Protein 5AIE (pdb70)

B-factor: mean 103.05, std 11.67, range [75.5, 150.98]

Secondary structure (DSSP, 8-state):
-TTB-TTT--B--TTTTT--SSTT-----HHHHHHHHH-SSS--B-TTT-PBP-/---HHHHHHHHHHHHHHHS--TT--EEESTT-TTEEEEEEEPPSSSTTTT-EEEEEEE--TTTTSS--EEEESS---BTTB-TT-BB--TTTTTS--TT--HHHHHHHHHHHHHS--TTS-S-HHHHHHHHH-HHHHHHHHHHHIIIII-

Structure (mmCIF, N/CA/C/O backbone):
data_5AIE
#
_entry.id   5AIE
#
_cell.length_a   107.112
_cell.length_b   107.112
_cell.length_c   62.203
_cell.angle_alpha   90.00
_cell.angle_beta   90.00
_cell.angle_gamma   120.00
#
_symmetry.space_group_name_H-M   'H 3'
#
loop_
_entity.id
_entity.type
_entity.pdbx_description
1 polymer 'GENERAL NEGATIVE REGULATOR OF TRANSCRIPTION SUBUNIT 4'
2 polymer 'UBIQUITIN-CONJUGATING ENZYME E2 4'
3 non-polymer 'ZINC ION'
#
loop_
_atom_site.group_PDB
_atom_site.id
_atom_site.type_symbol
_atom_site.label_atom_id
_atom_site.label_alt_id
_atom_site.label_comp_id
_atom_site.label_asym_id
_atom_site.label_entity_id
_atom_site.label_seq_id
_atom_site.pdbx_PDB_ins_code
_atom_site.Cartn_x
_atom_site.Cartn_y
_atom_site.Cartn_z
_atom_site.occupancy
_atom_site.B_iso_or_equiv
_atom_site.auth_seq_id
_atom_site.auth_comp_id
_atom_site.auth_asym_id
_atom_site.auth_atom_id
_atom_site.pdbx_PDB_model_num
ATOM 1 N N . MET A 1 3 ? 0.727 26.190 -62.193 1.00 105.33 29 MET A N 1
ATOM 2 C CA . MET A 1 3 ? 1.392 26.936 -63.256 1.00 116.36 29 MET A CA 1
ATOM 3 C C . MET A 1 3 ? 1.550 28.406 -62.880 1.00 112.40 29 MET A C 1
ATOM 4 O O . MET A 1 3 ? 2.462 28.773 -62.139 1.00 109.22 29 MET A O 1
ATOM 6 N N . GLU A 1 4 ? 0.657 29.242 -63.398 1.00 110.52 30 GLU A N 1
ATOM 7 C CA . GLU A 1 4 ? 0.685 30.670 -63.108 1.00 108.51 30 GLU A CA 1
ATOM 8 C C . GLU A 1 4 ? 0.2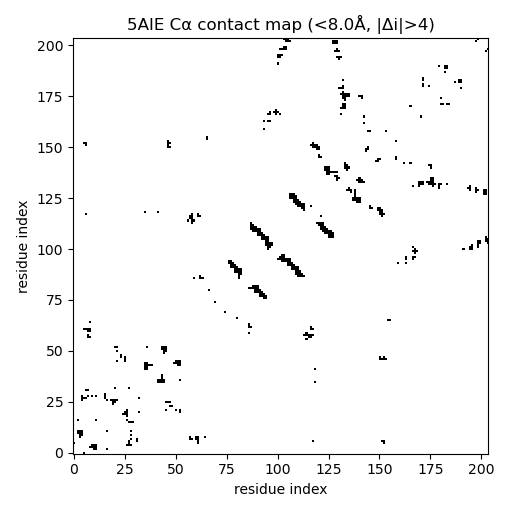80 30.941 -61.663 1.00 108.68 30 GLU A C 1
ATOM 9 O O . GLU A 1 4 ? -0.390 30.119 -61.036 1.00 110.38 30 GLU A O 1
ATOM 11 N N . ASP A 1 5 ? 0.696 32.096 -61.147 1.00 107.26 31 ASP A N 1
ATOM 12 C CA . ASP A 1 5 ? 0.395 32.507 -59.777 1.00 107.84 31 ASP A CA 1
ATOM 13 C C . ASP A 1 5 ? 0.885 31.487 -58.751 1.00 104.69 31 ASP A C 1
ATOM 14 O O . ASP A 1 5 ? 0.229 31.248 -57.737 1.00 112.73 31 ASP A O 1
ATOM 16 N N . TYR A 1 6 ? 2.040 30.889 -59.023 1.00 104.30 32 TYR A N 1
ATOM 17 C CA . TYR A 1 6 ? 2.647 29.923 -58.113 1.00 98.44 32 TYR A CA 1
ATOM 18 C C . TYR A 1 6 ? 4.167 29.954 -58.219 1.00 98.97 32 TYR A C 1
ATOM 19 O O . TYR A 1 6 ? 4.718 30.030 -59.318 1.00 108.94 32 TYR A O 1
ATOM 28 N N . CYS A 1 7 ? 4.842 29.895 -57.076 1.00 95.89 33 CYS A N 1
ATOM 29 C CA . CYS A 1 7 ? 6.298 29.840 -57.058 1.00 92.44 33 CYS A CA 1
ATOM 30 C C . CYS A 1 7 ? 6.779 28.499 -57.599 1.00 94.45 33 CYS A C 1
ATOM 31 O O . CYS A 1 7 ? 6.381 27.448 -57.103 1.00 96.76 33 CYS A O 1
ATOM 34 N N . PRO A 1 8 ? 7.640 28.534 -58.626 1.00 97.80 34 PRO A N 1
ATOM 35 C CA . PRO A 1 8 ? 8.119 27.318 -59.294 1.00 88.04 34 PRO A CA 1
ATOM 36 C C . PRO A 1 8 ? 9.093 26.498 -58.449 1.00 89.35 34 PRO A C 1
ATOM 37 O O . PRO A 1 8 ? 9.513 25.424 -58.880 1.00 89.08 34 PRO A O 1
ATOM 41 N N . LEU A 1 9 ? 9.445 26.993 -57.267 1.00 88.48 35 LEU A N 1
ATOM 42 C CA . LEU A 1 9 ? 10.416 26.310 -56.419 1.00 91.12 35 LEU A CA 1
ATOM 43 C C . LEU A 1 9 ? 9.755 25.586 -55.248 1.00 95.04 35 LEU A C 1
ATOM 44 O O . LEU A 1 9 ? 10.022 24.408 -55.008 1.00 91.40 35 LEU A O 1
ATOM 49 N N . CYS A 1 10 ? 8.894 26.292 -54.522 1.00 97.96 36 CYS A N 1
ATOM 50 C CA . CYS A 1 10 ? 8.267 25.732 -53.327 1.00 104.43 36 CYS A CA 1
ATOM 51 C C . CYS A 1 10 ? 6.778 25.459 -53.522 1.00 107.50 36 CYS A C 1
ATOM 52 O O . CYS A 1 10 ? 6.102 25.001 -52.598 1.00 109.85 36 CYS A O 1
ATOM 55 N N . ILE A 1 11 ? 6.283 25.734 -54.727 1.00 101.47 37 ILE A N 1
ATOM 56 C CA . ILE A 1 11 ? 4.876 25.533 -55.083 1.00 99.87 37 ILE A CA 1
ATOM 57 C C . ILE A 1 11 ? 3.948 26.197 -54.065 1.00 110.10 37 ILE A C 1
ATOM 58 O O . ILE A 1 11 ? 3.036 25.570 -53.524 1.00 113.79 37 ILE A O 1
ATOM 63 N N . GLU A 1 12 ? 4.200 27.474 -53.799 1.00 107.73 38 GLU A N 1
ATOM 64 C CA . GLU A 1 12 ? 3.378 28.240 -52.873 1.00 112.60 38 GLU A CA 1
ATOM 65 C C . GLU A 1 12 ? 2.645 29.357 -53.605 1.00 112.81 38 GLU A C 1
ATOM 66 O O . GLU A 1 12 ? 3.176 29.929 -54.557 1.00 111.36 38 GLU A O 1
ATOM 72 N N . PRO A 1 13 ? 1.413 29.661 -53.167 1.00 116.90 39 PRO A N 1
ATOM 73 C CA . PRO A 1 13 ? 0.615 30.745 -53.748 1.00 117.45 39 PRO A CA 1
ATOM 74 C C . PRO A 1 13 ? 1.337 32.087 -53.682 1.00 119.39 39 PRO A C 1
ATOM 75 O O . PRO A 1 13 ? 1.661 32.561 -52.593 1.00 116.04 39 PRO A O 1
ATOM 79 N N . MET A 1 14 ? 1.587 32.684 -54.843 1.00 111.11 40 MET A N 1
ATOM 80 C CA . MET A 1 14 ? 2.283 33.963 -54.914 1.00 118.02 40 MET A CA 1
ATOM 81 C C . MET A 1 14 ? 1.420 35.096 -54.369 1.00 122.03 40 MET A C 1
ATOM 82 O O . MET A 1 14 ? 0.330 35.357 -54.878 1.00 118.25 40 MET A O 1
ATOM 87 N N . ASP A 1 15 ? 1.915 35.766 -53.333 1.00 121.20 41 ASP A N 1
ATOM 88 C CA . ASP A 1 15 ? 1.202 36.890 -52.737 1.00 128.19 41 ASP A CA 1
ATOM 89 C C . ASP A 1 15 ? 1.213 38.104 -53.661 1.00 128.08 41 ASP A C 1
ATOM 90 O O . ASP A 1 15 ? 1.824 38.080 -54.729 1.00 121.52 41 ASP A O 1
ATOM 95 N N . ILE A 1 16 ? 0.534 39.165 -53.241 1.00 131.32 42 ILE A N 1
ATOM 96 C CA . ILE A 1 16 ? 0.507 40.405 -54.007 1.00 126.90 42 ILE A CA 1
ATOM 97 C C . ILE A 1 16 ? 1.834 41.149 -53.891 1.00 125.06 42 ILE A C 1
ATOM 98 O O . ILE A 1 16 ? 2.146 42.013 -54.710 1.00 127.25 42 ILE A O 1
ATOM 103 N N . THR A 1 17 ? 2.613 40.806 -52.870 1.00 124.39 43 THR A N 1
ATOM 104 C CA . THR A 1 17 ? 3.932 41.395 -52.681 1.00 127.36 43 THR A CA 1
ATOM 105 C C . THR A 1 17 ? 4.989 40.587 -53.425 1.00 127.96 43 THR A C 1
ATOM 106 O O . THR A 1 17 ? 6.122 41.036 -53.600 1.00 127.28 43 THR A O 1
ATOM 108 N N . ASP A 1 18 ? 4.606 39.391 -53.863 1.00 127.27 44 ASP A N 1
ATOM 109 C CA . ASP A 1 18 ? 5.523 38.496 -54.559 1.00 121.87 44 ASP A CA 1
ATOM 110 C C . ASP A 1 18 ? 5.351 38.562 -56.074 1.00 122.11 44 ASP A C 1
ATOM 111 O O . ASP A 1 18 ? 6.327 38.461 -56.819 1.00 121.18 44 ASP A O 1
ATOM 116 N N . LYS A 1 19 ? 4.111 38.730 -56.525 1.00 120.81 45 LYS A N 1
ATOM 117 C CA . LYS A 1 19 ? 3.816 38.802 -57.955 1.00 120.23 45 LYS A CA 1
ATOM 118 C C . LYS A 1 19 ? 4.429 40.040 -58.602 1.00 121.53 45 LYS A C 1
ATOM 119 O O . LYS A 1 19 ? 4.684 40.059 -59.806 1.00 120.92 45 LYS A O 1
ATOM 125 N N . ASN A 1 20 ? 4.658 41.073 -57.797 1.00 117.48 46 ASN A N 1
ATOM 126 C CA . ASN A 1 20 ? 5.249 42.310 -58.290 1.00 114.43 46 ASN A CA 1
ATOM 127 C C . ASN A 1 20 ? 6.726 42.408 -57.927 1.00 111.97 46 ASN A C 1
ATOM 128 O O . ASN A 1 20 ? 7.305 43.495 -57.920 1.00 111.64 46 ASN A O 1
ATOM 133 N N . PHE A 1 21 ? 7.327 41.262 -57.625 1.00 110.98 47 PHE A N 1
ATOM 134 C CA . PHE A 1 21 ? 8.736 41.202 -57.263 1.00 103.71 47 PHE A CA 1
ATOM 135 C C . PHE A 1 21 ? 9.561 40.609 -58.403 1.00 104.94 47 PHE A C 1
ATOM 136 O O . PHE A 1 21 ? 9.404 39.439 -58.753 1.00 102.15 47 PHE A O 1
ATOM 144 N N . PHE A 1 22 ? 10.429 41.431 -58.986 1.00 99.52 48 PHE A N 1
ATOM 145 C CA . PHE A 1 22 ? 11.290 40.996 -60.081 1.00 95.16 48 PHE A CA 1
ATOM 146 C C . PHE A 1 22 ? 12.763 41.098 -59.698 1.00 94.23 48 PHE A C 1
ATOM 147 O O . PHE A 1 22 ? 13.427 42.081 -60.026 1.00 92.46 48 PHE A O 1
ATOM 155 N N . PRO A 1 23 ? 13.280 40.072 -59.005 1.00 94.18 49 PRO A N 1
ATOM 156 C CA . PRO A 1 23 ? 14.663 40.064 -58.516 1.00 95.83 49 PRO A CA 1
ATOM 157 C C . PRO A 1 23 ? 15.700 40.012 -59.637 1.00 94.41 49 PRO A C 1
ATOM 158 O O . PRO A 1 23 ? 16.848 40.406 -59.428 1.00 97.13 49 PRO A O 1
ATOM 162 N N . CYS A 1 24 ? 15.296 39.533 -60.808 1.00 95.57 50 CYS A N 1
ATOM 163 C CA . CYS A 1 24 ? 16.197 39.427 -61.949 1.00 93.91 50 CYS A CA 1
ATOM 164 C C . CYS A 1 24 ? 15.559 40.042 -63.192 1.00 89.74 50 CYS A C 1
ATOM 165 O O . CYS A 1 24 ? 14.365 39.864 -63.429 1.00 94.24 50 CYS A O 1
ATOM 168 N N . PRO A 1 25 ? 16.353 40.781 -63.986 1.00 92.10 51 PRO A N 1
ATOM 169 C CA . PRO A 1 25 ? 15.875 41.430 -65.216 1.00 95.91 51 PRO A CA 1
ATOM 170 C C . PRO A 1 25 ? 15.294 40.465 -66.252 1.00 92.47 51 PRO A C 1
ATOM 171 O O . PRO A 1 25 ? 14.611 40.908 -67.177 1.00 91.34 51 PRO A O 1
ATOM 175 N N . CYS A 1 26 ? 15.556 39.170 -66.100 1.00 88.89 52 CYS A N 1
ATOM 176 C CA . CYS A 1 26 ? 15.067 38.177 -67.051 1.00 84.98 52 CYS A CA 1
ATOM 177 C C . CYS A 1 26 ? 13.563 37.957 -66.909 1.00 81.67 52 CYS A C 1
ATOM 178 O O . CYS A 1 26 ? 12.894 37.570 -67.866 1.00 89.59 52 CYS A O 1
ATOM 181 N N . GLY A 1 27 ? 13.040 38.195 -65.711 1.00 85.64 53 GLY A N 1
ATOM 182 C CA . GLY A 1 27 ? 11.613 38.080 -65.474 1.00 89.33 53 GLY A CA 1
ATOM 183 C C . GLY A 1 27 ? 11.203 36.842 -64.700 1.00 89.27 53 GLY A C 1
ATOM 184 O O . GLY A 1 27 ? 10.018 36.635 -64.430 1.00 90.21 53 GLY A O 1
ATOM 185 N N . TYR A 1 28 ? 12.179 36.013 -64.344 1.00 83.35 54 TYR A N 1
ATOM 186 C CA . TYR A 1 28 ? 11.907 34.798 -63.584 1.00 80.09 54 TYR A CA 1
ATOM 187 C C . TYR A 1 28 ? 11.502 35.147 -62.154 1.00 96.69 54 TYR A C 1
ATOM 188 O O . TYR A 1 28 ? 12.263 35.781 -61.423 1.00 90.19 54 TYR A O 1
ATOM 197 N N . GLN A 1 29 ? 10.301 34.733 -61.760 1.00 94.88 55 GLN A N 1
ATOM 198 C CA . GLN A 1 29 ? 9.758 35.100 -60.454 1.00 93.14 55 GLN A CA 1
ATOM 199 C C . GLN A 1 29 ? 9.752 33.944 -59.457 1.00 94.98 55 GLN A C 1
ATOM 200 O O . GLN A 1 29 ? 9.283 32.847 -59.760 1.00 91.45 55 GLN A O 1
ATOM 206 N N . ILE A 1 30 ? 10.276 34.207 -58.264 1.00 97.59 56 ILE A N 1
ATOM 207 C CA . ILE A 1 30 ? 10.256 33.242 -57.169 1.00 98.60 56 ILE A CA 1
ATOM 208 C C . ILE A 1 30 ? 9.776 33.920 -55.888 1.00 97.42 56 ILE A C 1
ATOM 209 O O . ILE A 1 30 ? 9.681 35.145 -55.829 1.00 100.17 56 ILE A O 1
ATOM 214 N N . CYS A 1 31 ? 9.476 33.123 -54.866 1.00 103.15 57 CYS A N 1
ATOM 215 C CA . CYS A 1 31 ? 8.997 33.660 -53.595 1.00 103.97 57 CYS A CA 1
ATOM 216 C C . CYS A 1 31 ? 10.062 34.482 -52.877 1.00 99.38 57 CYS A C 1
ATOM 217 O O . CYS A 1 31 ? 11.251 34.381 -53.179 1.00 90.94 57 CYS A O 1
ATOM 220 N N . GLN A 1 32 ? 9.622 35.292 -51.920 1.00 108.50 58 GLN A N 1
ATOM 221 C CA . GLN A 1 32 ? 10.527 36.119 -51.135 1.00 101.40 58 GLN A CA 1
ATOM 222 C C . GLN A 1 32 ? 11.402 35.255 -50.235 1.00 97.15 58 GLN A C 1
ATOM 223 O O . GLN A 1 32 ? 12.514 35.643 -49.877 1.00 100.07 58 GLN A O 1
ATOM 225 N N . PHE A 1 33 ? 10.892 34.081 -49.877 1.00 94.56 59 PHE A N 1
ATOM 226 C CA . PHE A 1 33 ? 11.627 33.154 -49.025 1.00 97.95 59 PHE A CA 1
ATOM 227 C C . PHE A 1 33 ? 12.641 32.348 -49.834 1.00 92.15 59 PHE A C 1
ATOM 228 O O . PHE A 1 33 ? 13.763 32.123 -49.382 1.00 82.61 59 PHE A O 1
ATOM 236 N N . CYS A 1 34 ? 12.242 31.917 -51.027 1.00 101.22 60 CYS A N 1
ATOM 237 C CA . CYS A 1 34 ? 13.147 31.205 -51.923 1.00 90.18 60 CYS A CA 1
ATOM 238 C C . CYS A 1 34 ? 14.266 32.125 -52.396 1.00 85.72 60 CYS A C 1
ATOM 239 O O . CYS A 1 34 ? 15.399 31.688 -52.603 1.00 84.42 60 CYS A O 1
ATOM 242 N N . TYR A 1 35 ? 13.936 33.401 -52.561 1.00 85.75 61 TYR A N 1
ATOM 243 C CA . TYR A 1 35 ? 14.913 34.413 -52.945 1.00 86.81 61 TYR A CA 1
ATOM 244 C C . TYR A 1 35 ? 16.007 34.546 -51.891 1.00 94.91 61 TYR A C 1
ATOM 245 O O . TYR A 1 35 ? 17.192 34.391 -52.190 1.00 91.43 61 TYR A O 1
ATOM 254 N N . ASN A 1 36 ? 15.600 34.828 -50.656 1.00 95.01 62 ASN A N 1
ATOM 255 C CA . ASN A 1 36 ? 16.539 34.982 -49.551 1.00 88.51 62 ASN A CA 1
ATOM 256 C C . ASN A 1 36 ? 17.311 33.699 -49.261 1.00 89.52 62 ASN A C 1
ATOM 257 O O . ASN A 1 36 ? 18.469 33.745 -48.844 1.00 89.03 62 ASN A O 1
ATOM 262 N N . ASN A 1 37 ? 16.663 32.559 -49.484 1.00 88.82 63 ASN A N 1
ATOM 263 C CA . ASN A 1 37 ? 17.301 31.260 -49.294 1.00 88.78 63 ASN A CA 1
ATOM 264 C C . ASN A 1 37 ? 18.521 31.108 -50.194 1.00 95.71 63 ASN A C 1
ATOM 265 O O . ASN A 1 37 ? 19.580 30.670 -49.750 1.00 98.26 63 ASN A O 1
ATOM 270 N N . ILE A 1 38 ? 18.364 31.486 -51.458 1.00 97.44 64 ILE A N 1
ATOM 271 C CA . ILE A 1 38 ? 19.436 31.374 -52.438 1.00 99.08 64 ILE A CA 1
ATOM 272 C C . ILE A 1 38 ? 20.628 32.261 -52.092 1.00 99.93 64 ILE A C 1
ATOM 273 O O . ILE A 1 38 ? 21.775 31.819 -52.147 1.00 103.24 64 ILE A O 1
ATOM 275 N N . ARG A 1 39 ? 20.353 33.510 -51.730 1.00 97.54 65 ARG A N 1
ATOM 276 C CA . ARG A 1 39 ? 21.417 34.476 -51.471 1.00 98.87 65 ARG A CA 1
ATOM 277 C C . ARG A 1 39 ? 22.196 34.198 -50.184 1.00 99.23 65 ARG A C 1
ATOM 278 O O . ARG A 1 39 ? 23.409 34.395 -50.138 1.00 103.49 65 ARG A O 1
ATOM 286 N N . GLN A 1 40 ? 21.503 33.737 -49.146 1.00 99.39 66 GLN A N 1
ATOM 287 C CA . GLN A 1 40 ? 22.099 33.627 -47.813 1.00 95.77 66 GLN A CA 1
ATOM 288 C C . GLN A 1 40 ? 22.754 32.274 -47.511 1.00 94.22 66 GLN A C 1
ATOM 289 O O . GLN A 1 40 ? 23.867 32.229 -46.986 1.00 98.52 66 GLN A O 1
ATOM 295 N N . ASN A 1 41 ? 22.057 31.187 -47.835 1.00 93.83 67 ASN A N 1
ATOM 296 C CA . ASN A 1 41 ? 22.570 29.829 -47.637 1.00 91.92 67 ASN A CA 1
ATOM 297 C C . ASN A 1 41 ? 23.997 29.674 -48.161 1.00 98.32 67 ASN A C 1
ATOM 298 O O . ASN A 1 41 ? 24.264 29.940 -49.336 1.00 105.70 67 ASN A O 1
ATOM 303 N N . PRO A 1 42 ? 24.922 29.257 -47.277 1.00 104.79 68 PRO A N 1
ATOM 304 C CA . PRO A 1 42 ? 26.350 29.149 -47.594 1.00 101.98 68 PRO A CA 1
ATOM 305 C C . PRO A 1 42 ? 26.639 28.230 -48.772 1.00 104.35 68 PRO A C 1
ATOM 306 O O . PRO A 1 42 ? 27.540 28.519 -49.557 1.00 114.12 68 PRO A O 1
ATOM 310 N N . GLU A 1 43 ? 25.875 27.151 -48.902 1.00 97.92 69 GLU A N 1
ATOM 311 C CA . GLU A 1 43 ? 26.118 26.175 -49.956 1.00 106.70 69 GLU A CA 1
ATOM 312 C C . GLU A 1 43 ? 25.567 26.633 -51.304 1.00 107.18 69 GLU A C 1
ATOM 313 O O . GLU A 1 43 ? 26.074 26.238 -52.355 1.00 102.43 69 GLU A O 1
ATOM 319 N N . LEU A 1 44 ? 24.534 27.469 -51.274 1.00 106.05 70 LEU A N 1
ATOM 320 C CA . LEU A 1 44 ? 23.897 27.937 -52.502 1.00 97.88 70 LEU A CA 1
ATOM 321 C C . LEU A 1 44 ? 24.711 29.041 -53.167 1.00 104.59 70 LEU A C 1
ATOM 322 O O . LEU A 1 44 ? 25.397 29.812 -52.495 1.00 107.48 70 LEU A O 1
ATOM 327 N N . ASN A 1 45 ? 24.629 29.101 -54.493 1.00 105.75 71 ASN A N 1
ATOM 328 C CA . ASN A 1 45 ? 25.386 30.063 -55.287 1.00 103.91 71 ASN A CA 1
ATOM 329 C C . ASN A 1 45 ? 24.850 31.486 -55.166 1.00 105.02 71 ASN A C 1
ATOM 330 O O . ASN A 1 45 ? 25.619 32.449 -55.139 1.00 114.87 71 ASN A O 1
ATOM 335 N N . GLY A 1 46 ? 23.529 31.613 -55.105 1.00 101.09 72 GLY A N 1
ATOM 336 C CA . GLY A 1 46 ? 22.898 32.911 -54.958 1.00 99.69 72 GLY A CA 1
ATOM 337 C C . GLY A 1 46 ? 22.713 33.650 -56.270 1.00 102.85 72 GLY A C 1
ATOM 338 O O . GLY A 1 46 ? 23.041 34.830 -56.377 1.00 100.06 72 GLY A O 1
ATOM 339 N N . ARG A 1 47 ? 22.189 32.952 -57.272 1.00 101.47 73 ARG A N 1
ATOM 340 C CA . ARG A 1 47 ? 21.900 33.560 -58.568 1.00 103.63 73 ARG A CA 1
ATOM 341 C C . ARG A 1 47 ? 20.584 33.037 -59.135 1.00 100.60 73 ARG A C 1
ATOM 342 O O . ARG A 1 47 ? 20.028 32.060 -58.633 1.00 98.31 73 ARG A O 1
ATOM 350 N N . CYS A 1 48 ? 20.089 33.694 -60.179 1.00 94.97 74 CYS A N 1
ATOM 351 C CA . CYS A 1 48 ? 18.803 33.340 -60.773 1.00 97.96 74 CYS A CA 1
ATOM 352 C C . CYS A 1 48 ? 18.801 31.932 -61.368 1.00 92.42 74 CYS A C 1
ATOM 353 O O . CYS A 1 48 ? 19.678 31.583 -62.156 1.00 83.19 74 CYS A O 1
ATOM 356 N N . PRO A 1 49 ? 17.802 31.120 -60.990 1.00 93.96 75 PRO A N 1
ATOM 357 C CA . PRO A 1 49 ? 17.655 29.739 -61.467 1.00 91.60 75 PRO A CA 1
ATOM 358 C C . PRO A 1 49 ? 17.443 29.636 -62.977 1.00 91.11 75 PRO A C 1
ATOM 359 O O . PRO A 1 49 ? 17.496 28.535 -63.524 1.00 85.22 75 PRO A O 1
ATOM 363 N N . ALA A 1 50 ? 17.202 30.764 -63.636 1.00 90.10 76 ALA A N 1
ATOM 364 C CA . ALA A 1 50 ? 16.969 30.770 -65.075 1.00 84.37 76 ALA A CA 1
ATOM 365 C C . ALA A 1 50 ? 18.235 31.111 -65.857 1.00 87.05 76 ALA A C 1
ATOM 366 O O . ALA A 1 50 ? 18.845 30.237 -66.473 1.00 82.65 76 ALA A O 1
ATOM 368 N N . CYS A 1 51 ? 18.627 32.381 -65.829 1.00 86.18 77 CYS A N 1
ATOM 369 C CA . CYS A 1 51 ? 19.743 32.851 -66.647 1.00 86.31 77 CYS A CA 1
ATOM 370 C C . CYS A 1 51 ? 21.052 32.960 -65.868 1.00 88.48 77 CYS A C 1
ATOM 371 O O . CYS A 1 51 ? 22.029 33.514 -66.373 1.00 99.42 77 CYS A O 1
ATOM 374 N N . ARG A 1 52 ? 21.059 32.439 -64.644 1.00 88.22 78 ARG A N 1
ATOM 375 C CA . ARG A 1 52 ? 22.258 32.391 -63.804 1.00 88.86 78 ARG A CA 1
ATOM 376 C C . ARG A 1 52 ? 22.875 33.762 -63.531 1.00 96.06 78 ARG A C 1
ATOM 377 O O . ARG A 1 52 ? 24.060 33.861 -63.211 1.00 104.71 78 ARG A O 1
ATOM 385 N N . ARG A 1 53 ? 22.074 34.815 -63.651 1.00 93.13 79 ARG A N 1
ATOM 386 C CA . ARG A 1 53 ? 22.559 36.164 -63.386 1.00 95.52 79 ARG A CA 1
ATOM 387 C C . ARG A 1 53 ? 22.605 36.408 -61.880 1.00 101.24 79 ARG A C 1
ATOM 388 O O . ARG A 1 53 ? 21.657 36.087 -61.163 1.00 97.08 79 ARG A O 1
ATOM 396 N N . LYS A 1 54 ? 23.713 36.967 -61.406 1.00 103.86 80 LYS A N 1
ATOM 397 C CA . LYS A 1 54 ? 23.903 37.205 -59.979 1.00 101.99 80 LYS A CA 1
ATOM 398 C C . LYS A 1 54 ? 22.973 38.296 -59.455 1.00 103.63 80 LYS A C 1
ATOM 399 O O . LYS A 1 54 ? 22.762 39.315 -60.113 1.00 103.67 80 LYS A O 1
ATOM 401 N N . TYR A 1 55 ? 22.419 38.074 -58.267 1.00 104.95 81 TYR A N 1
ATOM 402 C CA . TYR A 1 55 ? 21.525 39.044 -57.648 1.00 105.17 81 TYR A CA 1
ATOM 403 C C . TYR A 1 55 ? 22.292 40.242 -57.099 1.00 110.40 81 TYR A C 1
ATOM 404 O O . TYR A 1 55 ? 23.490 40.155 -56.826 1.00 110.33 81 TYR A O 1
ATOM 413 N N . ASP A 1 56 ? 21.591 41.360 -56.941 1.00 113.37 82 ASP A N 1
ATOM 414 C CA . ASP A 1 56 ? 22.195 42.586 -56.434 1.00 119.22 82 ASP A CA 1
ATOM 415 C C . ASP A 1 56 ? 21.268 43.291 -55.448 1.00 121.94 82 ASP A C 1
ATOM 416 O O . ASP A 1 56 ? 21.429 43.170 -54.234 1.00 115.30 82 ASP A O 1
ATOM 421 N N . THR B 2 9 ? 6.398 21.630 -40.050 1.00 122.73 -1 THR B N 1
ATOM 422 C CA . THR B 2 9 ? 5.174 21.391 -40.806 1.00 12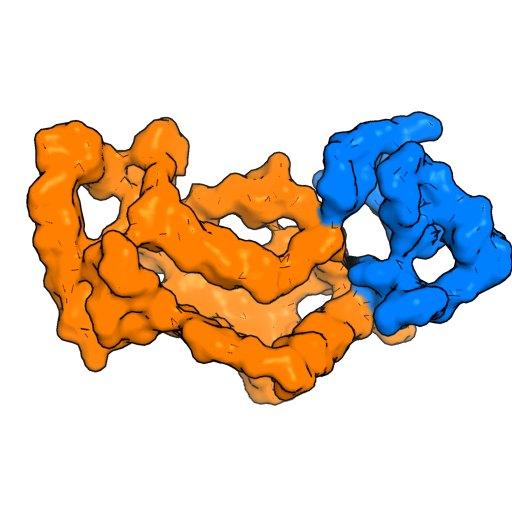6.07 -1 THR B CA 1
ATOM 423 C C . THR B 2 9 ? 5.479 20.777 -42.171 1.00 120.41 -1 THR B C 1
ATOM 424 O O . THR B 2 9 ? 6.403 19.975 -42.308 1.00 116.19 -1 THR B O 1
ATOM 428 N N . GLY B 2 10 ? 4.697 21.158 -43.177 1.00 113.59 0 GLY B N 1
ATOM 429 C CA . GLY B 2 10 ? 4.869 20.639 -44.523 1.00 111.06 0 GLY B CA 1
ATOM 430 C C . GLY B 2 10 ? 6.138 21.135 -45.190 1.00 108.59 0 GLY B C 1
ATOM 431 O O . GLY B 2 10 ? 6.417 22.332 -45.201 1.00 108.45 0 GLY B O 1
ATOM 432 N N . MET B 2 11 ? 6.903 20.207 -45.756 1.00 102.97 1 MET B N 1
ATOM 433 C CA . MET B 2 11 ? 8.180 20.533 -46.384 1.00 97.73 1 MET B CA 1
ATOM 434 C C . MET B 2 11 ? 8.000 21.151 -47.768 1.00 102.56 1 MET B C 1
ATOM 435 O O . MET B 2 11 ? 7.153 20.714 -48.547 1.00 104.44 1 MET B O 1
ATOM 440 N N . SER B 2 12 ? 8.804 22.169 -48.067 1.00 99.26 2 SER B N 1
ATOM 441 C CA . SER B 2 12 ? 8.783 22.805 -49.381 1.00 94.02 2 SER B CA 1
ATOM 442 C C . SER B 2 12 ? 9.265 21.841 -50.457 1.00 95.60 2 SER B C 1
ATOM 443 O O . SER B 2 12 ? 8.762 21.845 -51.579 1.00 99.67 2 SER B O 1
ATOM 446 N N . SER B 2 13 ? 10.245 21.015 -50.104 1.00 97.89 3 SER B N 1
ATOM 447 C CA . SER B 2 13 ? 10.791 20.030 -51.028 1.00 99.15 3 SER B CA 1
ATOM 448 C C . SER B 2 13 ? 9.751 18.976 -51.384 1.00 101.29 3 SER B C 1
ATOM 449 O O . SER B 2 13 ? 9.781 18.401 -52.471 1.00 106.43 3 SER B O 1
ATOM 452 N N . SER B 2 14 ? 8.829 18.733 -50.459 1.00 103.43 4 SER B N 1
ATOM 453 C CA . SER B 2 14 ? 7.787 17.733 -50.651 1.00 107.71 4 SER B CA 1
ATOM 454 C C . SER B 2 14 ? 6.806 18.133 -51.750 1.00 105.98 4 SER B C 1
ATOM 455 O O . SER B 2 14 ? 6.288 17.280 -52.472 1.00 107.18 4 SER B O 1
ATOM 458 N N . LYS B 2 15 ? 6.556 19.433 -51.875 1.00 100.70 5 LYS B N 1
ATOM 459 C CA . LYS B 2 15 ? 5.597 19.942 -52.852 1.00 97.12 5 LYS B CA 1
ATOM 460 C C . LYS B 2 15 ? 6.180 20.015 -54.261 1.00 107.67 5 LYS B C 1
ATOM 461 O O . LYS B 2 15 ? 5.495 19.705 -55.237 1.00 107.11 5 LYS B O 1
ATOM 467 N N . ARG B 2 16 ? 7.438 20.435 -54.360 1.00 106.30 6 ARG B N 1
ATOM 468 C CA . ARG B 2 16 ? 8.123 20.551 -55.646 1.00 99.79 6 ARG B CA 1
ATOM 469 C C . ARG B 2 16 ? 8.198 19.203 -56.356 1.00 99.07 6 ARG B C 1
ATOM 470 O O . ARG B 2 16 ? 8.018 19.120 -57.571 1.00 101.35 6 ARG B O 1
ATOM 478 N N . ILE B 2 17 ? 8.460 18.151 -55.589 1.00 99.92 7 ILE B N 1
ATOM 479 C CA . ILE B 2 17 ? 8.502 16.800 -56.131 1.00 102.29 7 ILE B CA 1
ATOM 480 C C . ILE B 2 17 ? 7.124 16.377 -56.630 1.00 105.08 7 ILE B C 1
ATOM 481 O O . ILE B 2 17 ? 6.993 15.780 -57.700 1.00 99.68 7 ILE B O 1
ATOM 486 N N . ALA B 2 18 ? 6.098 16.700 -55.848 1.00 104.80 8 ALA B N 1
ATOM 487 C CA . ALA B 2 18 ? 4.728 16.324 -56.177 1.00 102.21 8 ALA B CA 1
ATOM 488 C C . ALA B 2 18 ? 4.234 17.036 -57.433 1.00 103.44 8 ALA B C 1
ATOM 489 O O . ALA B 2 18 ? 3.454 16.477 -58.205 1.00 106.68 8 ALA B O 1
ATOM 491 N N . LYS B 2 19 ? 4.691 18.268 -57.634 1.00 97.12 9 LYS B N 1
ATOM 492 C CA . LYS B 2 19 ? 4.297 19.044 -58.805 1.00 98.57 9 LYS B CA 1
ATOM 493 C C . LYS B 2 19 ? 4.924 18.476 -60.074 1.00 106.69 9 LYS B C 1
ATOM 494 O O . LYS B 2 19 ? 4.266 18.380 -61.111 1.00 109.80 9 LYS B O 1
ATOM 500 N N . GLU B 2 20 ? 6.197 18.102 -59.988 1.00 104.20 10 GLU B N 1
ATOM 501 C CA . GLU B 2 20 ? 6.889 17.490 -61.116 1.00 100.59 10 GLU B CA 1
ATOM 502 C C . GLU B 2 20 ? 6.285 16.127 -61.435 1.00 104.12 10 GLU B C 1
ATOM 503 O O . GLU B 2 20 ? 6.210 15.726 -62.595 1.00 109.93 10 GLU B O 1
ATOM 509 N N . LEU B 2 21 ? 5.854 15.421 -60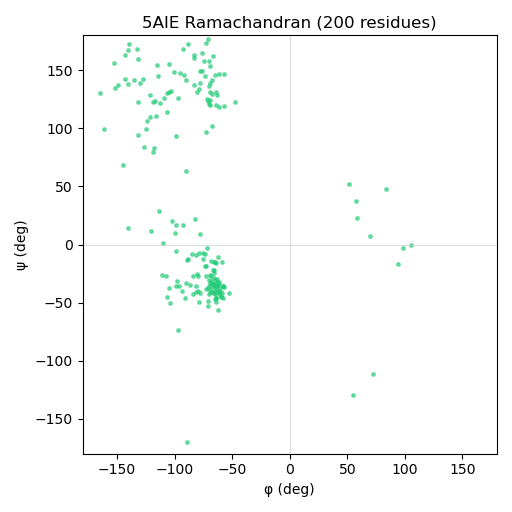.393 1.00 107.19 11 LEU B N 1
ATOM 510 C CA . LEU B 2 21 ? 5.217 14.119 -60.551 1.00 111.60 11 LEU B CA 1
ATOM 511 C C . LEU B 2 21 ? 3.909 14.244 -61.325 1.00 115.83 11 LEU B C 1
ATOM 512 O O . LEU B 2 21 ? 3.555 13.369 -62.114 1.00 120.33 11 LEU B O 1
ATOM 517 N N . SER B 2 22 ? 3.197 15.342 -61.093 1.00 112.76 12 SER B N 1
ATOM 518 C CA . SER B 2 22 ? 1.945 15.606 -61.788 1.00 108.12 12 SER B CA 1
ATOM 519 C C . SER B 2 22 ? 2.190 15.907 -63.262 1.00 114.65 12 SER B C 1
ATOM 520 O O . SER B 2 22 ? 1.446 15.450 -64.130 1.00 125.20 12 SER B O 1
ATOM 523 N N . ASP B 2 23 ? 3.241 16.672 -63.538 1.00 113.61 13 ASP B N 1
ATOM 524 C CA . ASP B 2 23 ? 3.575 17.056 -64.905 1.00 118.13 13 ASP B CA 1
ATOM 525 C C . ASP B 2 23 ? 4.071 15.869 -65.728 1.00 120.51 13 ASP B C 1
ATOM 526 O O . ASP B 2 23 ? 3.948 15.861 -66.953 1.00 121.28 13 ASP B O 1
ATOM 531 N N . LEU B 2 24 ? 4.631 14.870 -65.054 1.00 119.84 14 LEU B N 1
ATOM 532 C CA . LEU B 2 24 ? 5.144 13.685 -65.734 1.00 121.33 14 LEU B CA 1
ATOM 533 C C . LEU B 2 24 ? 4.027 12.703 -66.073 1.00 122.21 14 LEU B C 1
ATOM 534 O O . LEU B 2 24 ? 4.150 11.909 -67.004 1.00 123.28 14 LEU B O 1
ATOM 539 N N . GLU B 2 25 ? 2.939 12.760 -65.312 1.00 121.08 15 GLU B N 1
ATOM 540 C CA . GLU B 2 25 ? 1.803 11.874 -65.539 1.00 124.19 15 GLU B CA 1
ATOM 541 C C . GLU B 2 25 ? 0.849 12.455 -66.578 1.00 123.17 15 GLU B C 1
ATOM 542 O O . GLU B 2 25 ? 0.248 11.719 -67.361 1.00 119.03 15 GLU B O 1
ATOM 548 N N . ARG B 2 26 ? 0.714 13.777 -66.581 1.00 122.32 16 ARG B N 1
ATOM 549 C CA . ARG B 2 26 ? -0.128 14.458 -67.558 1.00 123.38 16 ARG B CA 1
ATOM 550 C C . ARG B 2 26 ? 0.507 14.402 -68.942 1.00 127.44 16 ARG B C 1
ATOM 551 O O . ARG B 2 26 ? -0.122 13.976 -69.910 1.00 129.06 16 ARG B O 1
ATOM 553 N N . ASP B 2 27 ? 1.760 14.836 -69.027 1.00 127.91 17 ASP B N 1
ATOM 554 C CA . ASP B 2 27 ? 2.509 14.790 -70.277 1.00 133.55 17 ASP B CA 1
ATOM 555 C C . ASP B 2 27 ? 2.972 13.367 -70.575 1.00 138.92 17 ASP B C 1
ATOM 556 O O . ASP B 2 27 ? 3.219 12.587 -69.655 1.00 137.02 17 ASP B O 1
ATOM 561 N N . PRO B 2 28 ? 3.084 13.021 -71.868 1.00 142.44 18 PRO B N 1
ATOM 562 C CA . PRO B 2 28 ? 3.561 11.689 -72.256 1.00 146.28 18 PRO B CA 1
ATOM 563 C C . PRO B 2 28 ? 5.007 11.450 -71.827 1.00 148.75 18 PRO B C 1
ATOM 564 O O . PRO B 2 28 ? 5.864 12.298 -72.077 1.00 149.18 18 PRO B O 1
ATOM 568 N N . PRO B 2 29 ? 5.272 10.304 -71.181 1.00 150.98 19 PRO B N 1
ATOM 569 C CA . PRO B 2 29 ? 6.612 9.951 -70.697 1.00 144.90 19 PRO B CA 1
ATOM 570 C C . PRO B 2 29 ? 7.608 9.736 -71.834 1.00 137.95 19 PRO B C 1
ATOM 571 O O . PRO B 2 29 ? 8.816 9.844 -71.615 1.00 133.74 19 PRO B O 1
ATOM 575 N N . THR B 2 30 ? 7.095 9.441 -73.027 1.00 136.52 20 THR B N 1
ATOM 576 C CA . THR B 2 30 ? 7.909 9.245 -74.229 1.00 137.53 20 THR B CA 1
ATOM 577 C C . THR B 2 30 ? 8.992 8.185 -74.039 1.00 132.97 20 THR B C 1
ATOM 578 O O . THR B 2 30 ? 8.715 7.075 -73.584 1.00 133.74 20 THR B O 1
ATOM 582 N N . SER B 2 31 ? 10.226 8.537 -74.388 1.00 128.01 21 SER B N 1
ATOM 583 C CA . SER B 2 31 ? 11.345 7.603 -74.315 1.00 127.09 21 SER B CA 1
ATOM 584 C C . SER B 2 31 ? 11.928 7.507 -72.906 1.00 128.98 21 SER B C 1
ATOM 585 O O . SER B 2 31 ? 13.076 7.101 -72.728 1.00 123.29 21 SER B O 1
ATOM 588 N N . CYS B 2 32 ? 11.133 7.881 -71.909 1.00 129.11 22 CYS B N 1
ATOM 589 C CA . CYS B 2 32 ? 11.553 7.787 -70.516 1.00 114.31 22 CYS B CA 1
ATOM 590 C C . CYS B 2 32 ? 10.409 7.296 -69.637 1.00 125.01 22 CYS B C 1
ATOM 591 O O . CYS B 2 32 ? 9.275 7.164 -70.096 1.00 129.00 22 CYS B O 1
ATOM 594 N N . SER B 2 33 ? 10.721 7.027 -68.373 1.00 123.85 23 SER B N 1
ATOM 595 C CA . SER B 2 33 ? 9.725 6.610 -67.392 1.00 110.73 23 SER B CA 1
ATOM 596 C C . SER B 2 33 ? 10.292 6.750 -65.985 1.00 109.77 23 SER B C 1
ATOM 597 O O . SER B 2 33 ? 11.398 6.288 -65.706 1.00 113.88 23 SER B O 1
ATOM 600 N N . ALA B 2 34 ? 9.535 7.392 -65.102 1.00 107.22 24 ALA B N 1
ATOM 601 C CA . ALA B 2 34 ? 10.001 7.629 -63.741 1.00 106.97 24 ALA B CA 1
ATOM 602 C C . ALA B 2 34 ? 8.842 7.731 -62.756 1.00 110.07 24 ALA B C 1
ATOM 603 O O . ALA B 2 34 ? 7.844 8.400 -63.021 1.00 108.20 24 ALA B O 1
ATOM 605 N N . GLY B 2 35 ? 8.988 7.062 -61.617 1.00 107.25 25 GLY B N 1
ATOM 606 C CA . GLY B 2 35 ? 7.976 7.086 -60.578 1.00 107.58 25 GLY B CA 1
ATOM 607 C C . GLY B 2 35 ? 8.571 6.847 -59.204 1.00 110.12 25 GLY B C 1
ATOM 608 O O . GLY B 2 35 ? 9.639 6.247 -59.085 1.00 117.10 25 GLY B O 1
ATOM 609 N N . PRO B 2 36 ? 7.880 7.316 -58.155 1.00 111.84 26 PRO B N 1
ATOM 610 C CA . PRO B 2 36 ? 8.336 7.160 -56.769 1.00 113.82 26 PRO B CA 1
ATOM 611 C C . PRO B 2 36 ? 8.313 5.705 -56.310 1.00 115.95 26 PRO B C 1
ATOM 612 O O . PRO B 2 36 ? 7.302 5.021 -56.475 1.00 120.72 26 PRO B O 1
ATOM 616 N N . VAL B 2 37 ? 9.422 5.245 -55.741 1.00 113.79 27 VAL B N 1
ATOM 617 C CA . VAL B 2 37 ? 9.525 3.872 -55.260 1.00 116.71 27 VAL B CA 1
ATOM 618 C C . VAL B 2 37 ? 8.604 3.639 -54.067 1.00 123.26 27 VAL B C 1
ATOM 619 O O . VAL B 2 37 ? 8.912 4.041 -52.944 1.00 121.29 27 VAL B O 1
ATOM 623 N N . GLY B 2 38 ? 7.471 2.992 -54.318 1.00 121.42 28 GLY B N 1
ATOM 624 C CA . GLY B 2 38 ? 6.518 2.691 -53.266 1.00 123.21 28 GLY B CA 1
ATOM 625 C C . GLY B 2 38 ? 5.766 3.914 -52.780 1.00 123.79 28 GLY B C 1
ATOM 626 O O . GLY B 2 38 ? 4.951 4.483 -53.505 1.00 121.88 28 GLY B O 1
ATOM 627 N N . ASP B 2 39 ? 6.045 4.321 -51.545 1.00 126.99 29 ASP B N 1
ATOM 628 C CA . ASP B 2 39 ? 5.339 5.438 -50.927 1.00 125.60 29 ASP B CA 1
ATOM 629 C C . ASP B 2 39 ? 6.237 6.657 -50.735 1.00 124.16 29 ASP B C 1
ATOM 630 O O . ASP B 2 39 ? 5.757 7.790 -50.698 1.00 124.36 29 ASP B O 1
ATOM 635 N N . ASP B 2 40 ? 7.539 6.419 -50.612 1.00 122.57 30 ASP B N 1
ATOM 636 C CA . ASP B 2 40 ? 8.492 7.493 -50.354 1.00 119.51 30 ASP B CA 1
ATOM 637 C C . ASP B 2 40 ? 8.659 8.388 -51.581 1.00 118.50 30 ASP B C 1
ATOM 638 O O . ASP B 2 40 ? 9.004 7.914 -52.663 1.00 117.79 30 ASP B O 1
ATOM 643 N N . LEU B 2 41 ? 8.415 9.684 -51.402 1.00 119.57 31 LEU B N 1
ATOM 644 C CA . LEU B 2 41 ? 8.490 10.643 -52.501 1.00 111.97 31 LEU B CA 1
ATOM 645 C C . LEU B 2 41 ? 9.918 11.095 -52.793 1.00 109.07 31 LEU B C 1
ATOM 646 O O . LEU B 2 41 ? 10.167 11.773 -53.790 1.00 112.01 31 LEU B O 1
ATOM 651 N N . TYR B 2 42 ? 10.851 10.725 -51.923 1.00 108.29 32 TYR B N 1
ATOM 652 C CA . TYR B 2 42 ? 12.242 11.129 -52.092 1.00 102.26 32 TYR B CA 1
ATOM 653 C C . TYR B 2 42 ? 13.079 10.020 -52.723 1.00 106.20 32 TYR B C 1
ATOM 654 O O . TYR B 2 42 ? 14.252 10.220 -53.035 1.00 107.13 32 TYR B O 1
ATOM 663 N N . HIS B 2 43 ? 12.469 8.854 -52.910 1.00 108.30 33 HIS B N 1
ATOM 664 C CA . HIS B 2 43 ? 13.130 7.742 -53.583 1.00 106.83 33 HIS B CA 1
ATOM 665 C C . HIS B 2 43 ? 12.407 7.401 -54.880 1.00 106.78 33 HIS B C 1
ATOM 666 O O . HIS B 2 43 ? 11.288 6.889 -54.860 1.00 109.56 33 HIS B O 1
ATOM 673 N N . TRP B 2 44 ? 13.050 7.690 -56.007 1.00 105.75 34 TRP B N 1
ATOM 674 C CA . TRP B 2 44 ? 12.460 7.411 -57.311 1.00 104.82 34 TRP B CA 1
ATOM 675 C C . TRP B 2 44 ? 13.252 6.362 -58.080 1.00 103.47 34 TRP B C 1
ATOM 676 O O . TRP B 2 44 ? 14.448 6.181 -57.854 1.00 105.40 34 TRP B O 1
ATOM 687 N N . GLN B 2 45 ? 12.572 5.672 -58.989 1.00 104.13 35 GLN B N 1
ATOM 688 C CA . GLN B 2 45 ? 13.221 4.722 -59.881 1.00 97.23 35 GLN B CA 1
ATOM 689 C C . GLN B 2 45 ? 12.925 5.083 -61.333 1.00 107.71 35 GLN B C 1
ATOM 690 O O . GLN B 2 45 ? 11.809 4.887 -61.815 1.00 110.83 35 GLN B O 1
ATOM 696 N N . ALA B 2 46 ? 13.927 5.617 -62.022 1.00 109.11 36 ALA B N 1
ATOM 697 C CA . ALA B 2 46 ? 13.765 6.023 -63.412 1.00 100.96 36 ALA B CA 1
ATOM 698 C C . ALA B 2 46 ? 14.161 4.900 -64.361 1.00 101.19 36 ALA B C 1
ATOM 699 O O . ALA B 2 46 ? 14.760 3.907 -63.948 1.00 98.35 36 ALA B O 1
ATOM 701 N N . SER B 2 47 ? 13.823 5.066 -65.635 1.00 106.59 37 SER B N 1
ATOM 702 C CA . SER B 2 47 ? 14.149 4.077 -66.654 1.00 101.31 37 SER B CA 1
ATOM 703 C C . SER B 2 47 ? 14.083 4.691 -68.046 1.00 104.76 37 SER B C 1
ATOM 704 O O . SER B 2 47 ? 13.002 4.838 -68.617 1.00 115.13 37 SER B O 1
ATOM 707 N N . ILE B 2 48 ? 15.241 5.048 -68.589 1.00 105.34 38 ILE B N 1
ATOM 708 C CA . ILE B 2 48 ? 15.296 5.682 -69.899 1.00 106.67 38 ILE B CA 1
ATOM 709 C C . ILE B 2 48 ? 15.780 4.709 -70.971 1.00 104.70 38 ILE B C 1
ATOM 710 O O . ILE B 2 48 ? 16.467 3.731 -70.677 1.00 103.57 38 ILE B O 1
ATOM 715 N N . MET B 2 49 ? 15.404 4.982 -72.216 1.00 108.95 39 MET B N 1
ATOM 716 C CA . MET B 2 49 ? 15.818 4.157 -73.342 1.00 107.40 39 MET B CA 1
ATOM 717 C C . MET B 2 49 ? 17.100 4.699 -73.958 1.00 105.97 39 MET B C 1
ATOM 718 O O . MET B 2 49 ? 17.321 5.910 -73.986 1.00 105.26 39 MET B O 1
ATOM 723 N N . GLY B 2 50 ? 17.945 3.799 -74.448 1.00 100.07 40 GLY B N 1
ATOM 724 C CA . GLY B 2 50 ? 19.171 4.197 -75.113 1.00 101.39 40 GLY B CA 1
ATOM 725 C C . GLY B 2 50 ? 18.882 4.807 -76.470 1.00 104.53 40 GLY B C 1
ATOM 726 O O . GLY B 2 50 ? 18.220 4.185 -77.301 1.00 108.70 40 GLY B O 1
ATOM 727 N N . PRO B 2 51 ? 19.372 6.035 -76.699 1.00 103.16 41 PRO B N 1
ATOM 728 C CA . PRO B 2 51 ? 19.162 6.759 -77.959 1.00 103.09 41 PRO B CA 1
ATOM 729 C C . PRO B 2 51 ? 19.674 5.984 -79.171 1.00 102.77 41 PRO B C 1
ATOM 730 O O . PRO B 2 51 ? 20.660 5.254 -79.063 1.00 102.76 41 PRO B O 1
ATOM 734 N N . ALA B 2 52 ? 19.003 6.142 -80.308 1.00 105.94 42 ALA B N 1
ATOM 735 C CA . ALA B 2 52 ? 19.403 5.464 -81.536 1.00 104.08 42 ALA B CA 1
ATOM 736 C C . ALA B 2 52 ? 20.725 6.018 -82.054 1.00 101.48 42 ALA B C 1
ATOM 737 O O . ALA B 2 52 ? 21.518 5.297 -82.661 1.00 104.86 42 ALA B O 1
ATOM 739 N N . ASP B 2 53 ? 20.951 7.303 -81.802 1.00 102.83 43 ASP B N 1
ATOM 740 C CA . ASP B 2 53 ? 22.180 7.977 -82.207 1.00 108.33 43 ASP B CA 1
ATOM 741 C C . ASP B 2 53 ? 23.387 7.370 -81.493 1.00 107.94 43 ASP B C 1
ATOM 742 O O . ASP B 2 53 ? 24.471 7.256 -82.065 1.00 109.25 43 ASP B O 1
ATOM 747 N N . SER B 2 54 ? 23.182 6.977 -80.240 1.00 102.22 44 SER B N 1
ATOM 748 C CA . SER B 2 54 ? 24.242 6.401 -79.419 1.00 102.74 44 SER B CA 1
ATOM 749 C C . SER B 2 54 ? 24.414 4.908 -79.693 1.00 102.53 44 SER B C 1
ATOM 750 O O . SER B 2 54 ? 23.531 4.277 -80.275 1.00 103.18 44 SER B O 1
ATOM 753 N N . PRO B 2 55 ? 25.559 4.335 -79.283 1.00 101.43 45 PRO B N 1
ATOM 754 C CA . PRO B 2 55 ? 25.737 2.881 -79.363 1.00 102.99 45 PRO B CA 1
ATOM 755 C C . PRO B 2 55 ? 25.008 2.134 -78.244 1.00 105.02 45 PRO B C 1
ATOM 756 O O . PRO B 2 55 ? 25.205 0.930 -78.081 1.00 104.26 45 PRO B O 1
ATOM 760 N N . TYR B 2 56 ? 24.181 2.845 -77.484 1.00 102.18 46 TYR B N 1
ATOM 761 C CA . TYR B 2 56 ? 23.412 2.234 -76.407 1.00 101.39 46 TYR B CA 1
ATOM 762 C C . TYR B 2 56 ? 21.985 1.944 -76.857 1.00 102.93 46 TYR B C 1
ATOM 763 O O . TYR B 2 56 ? 21.096 1.724 -76.034 1.00 98.93 46 TYR B O 1
ATOM 772 N N . ALA B 2 57 ? 21.775 1.949 -78.170 1.00 100.58 47 ALA B N 1
ATOM 773 C CA . ALA B 2 57 ? 20.453 1.726 -78.742 1.00 97.80 47 ALA B CA 1
ATOM 774 C C . ALA B 2 57 ? 19.971 0.300 -78.497 1.00 95.48 47 ALA B C 1
ATOM 775 O O . ALA B 2 57 ? 20.753 -0.649 -78.552 1.00 91.95 47 ALA B O 1
ATOM 777 N N . GLY B 2 58 ? 18.677 0.160 -78.224 1.00 94.39 48 GLY B N 1
ATOM 778 C CA . GLY B 2 58 ? 18.078 -1.143 -78.003 1.00 94.51 48 GLY B CA 1
ATOM 779 C C . GLY B 2 58 ? 18.017 -1.536 -76.539 1.00 106.39 48 GLY B C 1
ATOM 780 O O . GLY B 2 58 ? 17.273 -2.440 -76.161 1.00 106.91 48 GLY B O 1
ATOM 781 N N . GLY B 2 59 ? 18.800 -0.851 -75.711 1.00 100.84 49 GLY B N 1
ATOM 782 C CA . GLY B 2 59 ? 18.879 -1.174 -74.298 1.00 101.27 49 GLY B CA 1
ATOM 783 C C . GLY B 2 59 ? 18.049 -0.261 -73.416 1.00 109.15 49 GLY B C 1
ATOM 784 O O . GLY B 2 59 ? 17.860 0.916 -73.724 1.00 108.97 49 GLY B O 1
ATOM 785 N N . VAL B 2 60 ? 17.551 -0.813 -72.314 1.00 100.68 50 VAL B N 1
ATOM 786 C CA . VAL B 2 60 ? 16.795 -0.040 -71.336 1.00 101.33 50 VAL B CA 1
ATOM 787 C C . VAL B 2 60 ? 17.582 0.070 -70.035 1.00 104.97 50 VAL B C 1
ATOM 788 O O . VAL B 2 60 ? 17.932 -0.940 -69.424 1.00 111.18 50 VAL B O 1
ATOM 792 N N . PHE B 2 61 ? 17.856 1.300 -69.615 1.00 98.19 51 PHE B N 1
ATOM 793 C CA . PHE B 2 61 ? 18.704 1.541 -68.454 1.00 98.91 51 PHE B CA 1
ATOM 794 C C . PHE B 2 61 ? 17.910 2.068 -67.263 1.00 103.61 51 PHE B C 1
ATOM 795 O O . PHE B 2 61 ? 17.199 3.068 -67.371 1.00 101.94 51 PHE B O 1
ATOM 803 N N . PHE B 2 62 ? 18.040 1.390 -66.127 1.00 102.93 52 PHE B N 1
ATOM 804 C CA . PHE B 2 62 ? 17.344 1.787 -64.908 1.00 102.27 52 PHE B CA 1
ATOM 805 C C . PHE B 2 62 ? 18.227 2.659 -64.024 1.00 99.17 52 PHE B C 1
ATOM 806 O O . PHE B 2 62 ? 19.448 2.499 -63.999 1.00 101.07 52 PHE B O 1
ATOM 814 N N . LEU B 2 63 ? 17.604 3.583 -63.299 1.00 98.70 53 LEU B N 1
ATOM 815 C CA . LEU B 2 63 ? 18.342 4.513 -62.453 1.00 100.24 53 LEU B CA 1
ATOM 816 C C . LEU B 2 63 ? 17.747 4.609 -61.051 1.00 99.57 53 LEU B C 1
ATOM 817 O O . LEU B 2 63 ? 16.587 4.261 -60.829 1.00 101.66 53 LEU B O 1
ATOM 822 N N . SER B 2 64 ? 18.555 5.085 -60.109 1.00 98.56 54 SER B N 1
ATOM 823 C CA . SER B 2 64 ? 18.103 5.299 -58.740 1.00 98.16 54 SER B CA 1
ATOM 824 C C . SER B 2 64 ? 18.183 6.781 -58.392 1.00 97.98 54 SER B C 1
ATOM 825 O O . SER B 2 64 ? 19.245 7.395 -58.497 1.00 98.91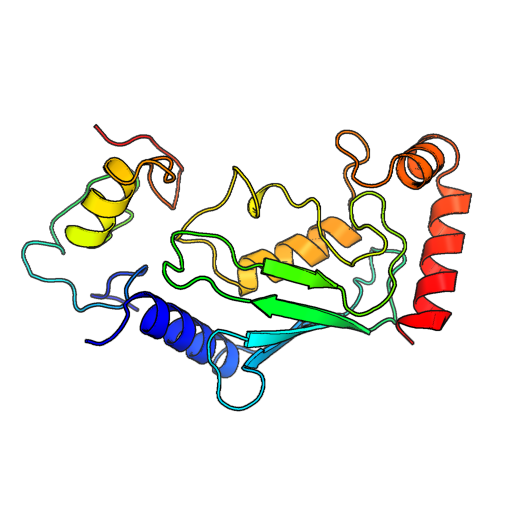 54 SER B O 1
ATOM 828 N N . ILE B 2 65 ? 17.056 7.353 -57.982 1.00 97.25 55 ILE B N 1
ATOM 829 C CA . ILE B 2 65 ? 16.983 8.785 -57.713 1.00 98.30 55 ILE B CA 1
ATOM 830 C C . ILE B 2 65 ? 16.627 9.085 -56.259 1.00 104.31 55 ILE B C 1
ATOM 831 O O . ILE B 2 65 ? 15.592 8.645 -55.758 1.00 102.43 55 ILE B O 1
ATOM 836 N N . HIS B 2 66 ? 17.495 9.839 -55.591 1.00 100.04 56 HIS B N 1
ATOM 837 C CA . HIS B 2 66 ? 17.276 10.227 -54.201 1.00 99.07 56 HIS B CA 1
ATOM 838 C C . HIS B 2 66 ? 17.244 11.746 -54.054 1.00 100.76 56 HIS B C 1
ATOM 839 O O . HIS B 2 66 ? 18.268 12.414 -54.195 1.00 101.37 56 HIS B O 1
ATOM 846 N N . PHE B 2 67 ? 16.063 12.286 -53.768 1.00 100.27 57 PHE B N 1
ATOM 847 C CA . PHE B 2 67 ? 15.904 13.726 -53.599 1.00 99.24 57 PHE B CA 1
ATOM 848 C C . PHE B 2 67 ? 16.287 14.167 -52.191 1.00 97.61 57 PHE B C 1
ATOM 849 O O . PHE B 2 67 ? 15.940 13.505 -51.214 1.00 106.89 57 PHE B O 1
ATOM 857 N N . PRO B 2 68 ? 17.009 15.293 -52.085 1.00 95.71 58 PRO B N 1
ATOM 858 C CA . PRO B 2 68 ? 17.392 15.862 -50.789 1.00 96.99 58 PRO B CA 1
ATOM 859 C C . PRO B 2 68 ? 16.227 16.580 -50.111 1.00 98.17 58 PRO B C 1
ATOM 860 O O . PRO B 2 68 ? 15.226 16.876 -50.763 1.00 103.49 58 PRO B O 1
ATOM 864 N N . THR B 2 69 ? 16.364 16.862 -48.820 1.00 97.66 59 THR B N 1
ATOM 865 C CA . THR B 2 69 ? 15.292 17.489 -48.053 1.00 99.58 59 THR B CA 1
ATOM 866 C C . THR B 2 69 ? 15.144 18.976 -48.366 1.00 96.91 59 THR B C 1
ATOM 867 O O . THR B 2 69 ? 14.154 19.600 -47.984 1.00 95.82 59 THR B O 1
ATOM 871 N N . ASP B 2 70 ? 16.130 19.542 -49.054 1.00 93.63 60 ASP B N 1
ATOM 872 C CA . ASP B 2 70 ? 16.072 20.948 -49.437 1.00 94.95 60 ASP B CA 1
ATOM 873 C C . ASP B 2 70 ? 15.974 21.099 -50.953 1.00 96.93 60 ASP B C 1
ATOM 874 O O . ASP B 2 70 ? 16.436 22.087 -51.525 1.00 94.39 60 ASP B O 1
ATOM 879 N N . TYR B 2 71 ? 15.372 20.101 -51.593 1.00 89.92 61 TYR B N 1
ATOM 880 C CA . TYR B 2 71 ? 15.062 20.151 -53.017 1.00 93.37 61 TYR B CA 1
ATOM 881 C C . TYR B 2 71 ? 14.099 21.312 -53.273 1.00 90.32 61 TYR B C 1
ATOM 882 O O . TYR B 2 71 ? 13.267 21.616 -52.419 1.00 93.72 61 TYR B O 1
ATOM 891 N N . PRO B 2 72 ? 14.203 21.973 -54.439 1.00 90.61 62 PRO B N 1
ATOM 892 C CA . PRO B 2 72 ? 15.109 21.742 -55.568 1.00 93.51 62 PRO B CA 1
ATOM 893 C C . PRO B 2 72 ? 16.400 22.553 -55.510 1.00 92.73 62 PRO B C 1
ATOM 894 O O . PRO B 2 72 ? 17.078 22.686 -56.528 1.00 96.03 62 PRO B O 1
ATOM 898 N N . PHE B 2 73 ? 16.735 23.084 -54.340 1.00 89.97 63 PHE B N 1
ATOM 899 C CA . PHE B 2 73 ? 17.927 23.912 -54.202 1.00 86.60 63 PHE B CA 1
ATOM 900 C C . PHE B 2 73 ? 19.195 23.063 -54.207 1.00 87.57 63 PHE B C 1
ATOM 901 O O . PHE B 2 73 ? 20.308 23.588 -54.232 1.00 91.09 63 PHE B O 1
ATOM 909 N N . LYS B 2 74 ? 19.015 21.747 -54.180 1.00 92.64 64 LYS B N 1
ATOM 910 C CA . LYS B 2 74 ? 20.122 20.811 -54.329 1.00 97.33 64 LYS B CA 1
ATOM 911 C C . LYS B 2 74 ? 19.743 19.693 -55.290 1.00 99.04 64 LYS B C 1
ATOM 912 O O . LYS B 2 74 ? 18.609 19.216 -55.277 1.00 97.55 64 LYS B O 1
ATOM 918 N N . PRO B 2 75 ? 20.700 19.270 -56.126 1.00 104.48 65 PRO B N 1
ATOM 919 C CA . PRO B 2 75 ? 20.480 18.208 -57.112 1.00 97.42 65 PRO B CA 1
ATOM 920 C C . PRO B 2 75 ? 20.182 16.864 -56.463 1.00 99.65 65 PRO B C 1
ATOM 921 O O . PRO B 2 75 ? 20.722 16.566 -55.397 1.00 110.64 65 PRO B O 1
ATOM 925 N N . PRO B 2 76 ? 19.325 16.056 -57.100 1.00 92.54 66 PRO B N 1
ATOM 926 C CA . PRO B 2 76 ? 19.041 14.711 -56.596 1.00 94.62 66 PRO B CA 1
ATOM 927 C C . PRO B 2 76 ? 20.204 13.758 -56.843 1.00 92.09 66 PRO B C 1
ATOM 928 O O . PRO B 2 76 ? 20.888 13.869 -57.861 1.00 97.79 66 PRO B O 1
ATOM 932 N N . LYS B 2 77 ? 20.426 12.837 -55.913 1.00 95.81 67 LYS B N 1
ATOM 933 C CA . LYS B 2 77 ? 21.460 11.826 -56.078 1.00 97.94 67 LYS B CA 1
ATOM 934 C C . LYS B 2 77 ? 21.029 10.794 -57.114 1.00 96.30 67 LYS B C 1
ATOM 935 O O . LYS B 2 77 ? 20.295 9.857 -56.802 1.00 100.80 67 LYS B O 1
ATOM 937 N N . ILE B 2 78 ? 21.483 10.975 -58.349 1.00 90.29 68 ILE B N 1
ATOM 938 C CA . ILE B 2 78 ? 21.125 10.071 -59.436 1.00 94.77 68 ILE B CA 1
ATOM 939 C C . ILE B 2 78 ? 22.282 9.151 -59.802 1.00 90.76 68 ILE B C 1
ATOM 940 O O . ILE B 2 78 ? 23.412 9.602 -59.988 1.00 93.65 68 ILE B O 1
ATOM 945 N N . SER B 2 79 ? 21.992 7.858 -59.903 1.00 91.10 69 SER B N 1
ATOM 946 C CA . SER B 2 79 ? 22.994 6.878 -60.302 1.00 98.57 69 SER B CA 1
ATOM 947 C C . SER B 2 79 ? 22.373 5.798 -61.181 1.00 94.44 69 SER B C 1
ATOM 948 O O . SER B 2 79 ? 21.154 5.638 -61.214 1.00 96.20 69 SER B O 1
ATOM 951 N N . PHE B 2 80 ? 23.219 5.061 -61.892 1.00 92.91 70 PHE B N 1
ATOM 952 C CA . PHE B 2 80 ? 22.755 3.980 -62.752 1.00 93.58 70 PHE B CA 1
ATOM 953 C C . PHE B 2 80 ? 22.702 2.650 -62.010 1.00 97.00 70 PHE B C 1
ATOM 954 O O . PHE B 2 80 ? 23.568 2.350 -61.188 1.00 103.21 70 PHE B O 1
ATOM 962 N N . THR B 2 81 ? 21.677 1.858 -62.306 1.00 96.02 71 THR B N 1
ATOM 963 C CA . THR B 2 81 ? 21.570 0.505 -61.777 1.00 102.32 71 THR B CA 1
ATOM 964 C C . THR B 2 81 ? 22.172 -0.474 -62.777 1.00 100.36 71 THR B C 1
ATOM 965 O O . THR B 2 81 ? 22.864 -1.421 -62.403 1.00 104.84 71 THR B O 1
ATOM 969 N N . THR B 2 82 ? 21.909 -0.226 -64.055 1.00 104.57 72 THR B N 1
ATOM 970 C CA . THR B 2 82 ? 22.411 -1.077 -65.125 1.00 101.88 72 THR B CA 1
ATOM 971 C C . THR B 2 82 ? 23.864 -0.745 -65.453 1.00 102.54 72 THR B C 1
ATOM 972 O O . THR B 2 82 ? 24.219 0.420 -65.633 1.00 105.03 72 THR B O 1
ATOM 976 N N . LYS B 2 83 ? 24.697 -1.779 -65.521 1.00 98.73 73 LYS B N 1
ATOM 977 C CA . LYS B 2 83 ? 26.108 -1.618 -65.855 1.00 99.82 73 LYS B CA 1
ATOM 978 C C . LYS B 2 83 ? 26.278 -1.034 -67.254 1.00 107.09 73 LYS B C 1
ATOM 979 O O . LYS B 2 83 ? 25.869 -1.639 -68.245 1.00 109.42 73 LYS B O 1
ATOM 981 N N . ILE B 2 84 ? 26.885 0.146 -67.326 1.00 106.70 74 ILE B N 1
ATOM 982 C CA . ILE B 2 84 ? 27.042 0.849 -68.594 1.00 102.41 74 ILE B CA 1
ATOM 983 C C . ILE B 2 84 ? 28.503 1.239 -68.836 1.00 106.09 74 ILE B C 1
ATOM 984 O O . ILE B 2 84 ? 29.228 1.593 -67.905 1.00 109.21 74 ILE B O 1
ATOM 989 N N . TYR B 2 85 ? 28.928 1.150 -70.093 1.00 101.86 75 TYR B N 1
ATOM 990 C CA . TYR B 2 85 ? 30.297 1.470 -70.482 1.00 96.80 75 TYR B CA 1
ATOM 991 C C . TYR B 2 85 ? 30.375 2.881 -71.065 1.00 96.36 75 TYR B C 1
ATOM 992 O O . TYR B 2 85 ? 30.159 3.079 -72.261 1.00 99.38 75 TYR B O 1
ATOM 1001 N N . HIS B 2 86 ? 30.683 3.856 -70.215 1.00 93.88 76 HIS B N 1
ATOM 1002 C CA . HIS B 2 86 ? 30.695 5.258 -70.625 1.00 88.58 76 HIS B CA 1
ATOM 1003 C C . HIS B 2 86 ? 31.828 6.027 -69.943 1.00 86.15 76 HIS B C 1
ATOM 1004 O O . HIS B 2 86 ? 32.132 5.779 -68.777 1.00 92.74 76 HIS B O 1
ATOM 1011 N N . PRO B 2 87 ? 32.463 6.958 -70.676 1.00 95.47 77 PRO B N 1
ATOM 1012 C CA . PRO B 2 87 ? 33.577 7.761 -70.154 1.00 92.68 77 PRO B CA 1
ATOM 1013 C C . PRO B 2 87 ? 33.194 8.689 -69.000 1.00 92.22 77 PRO B C 1
ATOM 1014 O O . PRO B 2 87 ? 34.081 9.185 -68.304 1.00 92.55 77 PRO B O 1
ATOM 1018 N N . ASN B 2 88 ? 31.902 8.928 -68.802 1.00 88.10 78 ASN B N 1
ATOM 1019 C CA . ASN B 2 88 ? 31.455 9.825 -67.741 1.00 87.17 78 ASN B CA 1
ATOM 1020 C C . ASN B 2 88 ? 30.541 9.131 -66.735 1.00 90.45 78 ASN B C 1
ATOM 1021 O O . ASN B 2 88 ? 29.905 9.782 -65.907 1.00 93.44 78 ASN B O 1
ATOM 1026 N N . ILE B 2 89 ? 30.476 7.806 -66.818 1.00 88.77 79 ILE B N 1
ATOM 1027 C CA . ILE B 2 89 ? 29.727 6.999 -65.859 1.00 87.86 79 ILE B CA 1
ATOM 1028 C C . ILE B 2 89 ? 30.598 5.840 -65.379 1.00 95.23 79 ILE B C 1
ATOM 1029 O O . ILE B 2 89 ? 31.071 5.040 -66.185 1.00 92.16 79 ILE B O 1
ATOM 1034 N N . ASN B 2 90 ? 30.807 5.747 -64.069 1.00 88.09 80 ASN B N 1
ATOM 1035 C CA . ASN B 2 90 ? 31.691 4.724 -63.516 1.00 89.48 80 ASN B CA 1
ATOM 1036 C C . ASN B 2 90 ? 30.973 3.417 -63.183 1.00 91.11 80 ASN B C 1
ATOM 1037 O O . ASN B 2 90 ? 29.813 3.223 -63.548 1.00 85.45 80 ASN B O 1
ATOM 1042 N N . ALA B 2 91 ? 31.672 2.528 -62.484 1.00 93.43 81 ALA B N 1
ATOM 1043 C CA . ALA B 2 91 ? 31.151 1.198 -62.180 1.00 89.64 81 ALA B CA 1
ATOM 1044 C C . ALA B 2 91 ? 30.058 1.230 -61.116 1.00 92.52 81 ALA B C 1
ATOM 1045 O O . ALA B 2 91 ? 29.292 0.276 -60.976 1.00 90.90 81 ALA B O 1
ATOM 1047 N N . ASN B 2 92 ? 29.989 2.325 -60.365 1.00 94.08 82 ASN B N 1
ATOM 1048 C CA . ASN B 2 92 ? 28.981 2.469 -59.321 1.00 97.55 82 ASN B CA 1
ATOM 1049 C C . ASN B 2 92 ? 27.686 3.069 -59.858 1.00 92.34 82 ASN B C 1
ATOM 1050 O O . ASN B 2 92 ? 26.656 3.053 -59.185 1.00 90.80 82 ASN B O 1
ATOM 1055 N N . GLY B 2 93 ? 27.746 3.599 -61.075 1.00 94.98 83 GLY B N 1
ATOM 1056 C CA . GLY B 2 93 ? 26.577 4.173 -61.714 1.00 95.82 83 GLY B CA 1
ATOM 1057 C C . GLY B 2 93 ? 26.507 5.681 -61.580 1.00 96.21 83 GLY B C 1
ATOM 1058 O O . GLY B 2 93 ? 25.601 6.318 -62.117 1.00 96.92 83 GLY B O 1
ATOM 1059 N N . ASN B 2 94 ? 27.465 6.255 -60.860 1.00 94.94 84 ASN B N 1
ATOM 1060 C CA . ASN B 2 94 ? 27.503 7.699 -60.663 1.00 95.51 84 ASN B CA 1
ATOM 1061 C C . ASN B 2 94 ? 27.860 8.440 -61.948 1.00 90.29 84 ASN B C 1
ATOM 1062 O O . ASN B 2 94 ? 28.760 8.036 -62.684 1.00 94.57 84 ASN B O 1
ATOM 1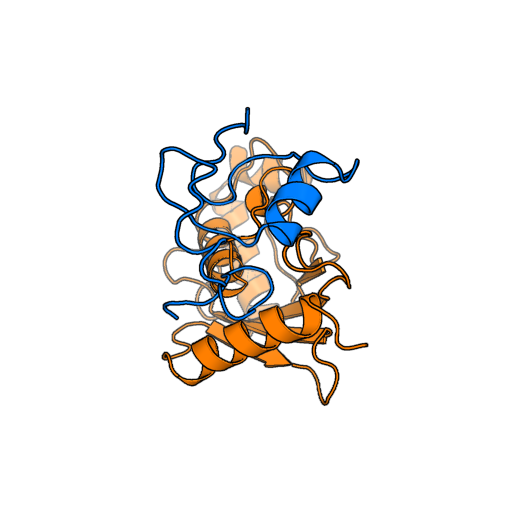067 N N . ILE B 2 95 ? 27.141 9.528 -62.204 1.00 93.41 85 ILE B N 1
ATOM 1068 C CA . ILE B 2 95 ? 27.288 10.286 -63.441 1.00 95.79 85 ILE B CA 1
ATOM 1069 C C . ILE B 2 95 ? 28.088 11.567 -63.235 1.00 99.57 85 ILE B C 1
ATOM 1070 O O . ILE B 2 95 ? 27.826 12.328 -62.305 1.00 98.59 85 ILE B O 1
ATOM 1075 N N . CYS B 2 96 ? 29.058 11.804 -64.112 1.00 97.45 86 CYS B N 1
ATOM 1076 C CA . CYS B 2 96 ? 29.822 13.045 -64.089 1.00 102.03 86 CYS B CA 1
ATOM 1077 C C . CYS B 2 96 ? 29.140 14.084 -64.970 1.00 100.16 86 CYS B C 1
ATOM 1078 O O . CYS B 2 96 ? 29.693 14.523 -65.979 1.00 106.14 86 CYS B O 1
ATOM 1081 N N . LEU B 2 97 ? 27.925 14.464 -64.588 1.00 101.45 87 LEU B N 1
ATOM 1082 C CA . LEU B 2 97 ? 27.164 15.449 -65.344 1.00 99.20 87 LEU B CA 1
ATOM 1083 C C . LEU B 2 97 ? 27.325 16.830 -64.721 1.00 95.42 87 LEU B C 1
ATOM 1084 O O . LEU B 2 97 ? 27.094 17.012 -63.525 1.00 95.73 87 LEU B O 1
ATOM 1089 N N . ASP B 2 98 ? 27.730 17.794 -65.543 1.00 103.09 88 ASP B N 1
ATOM 1090 C CA . ASP B 2 98 ? 27.992 19.151 -65.080 1.00 94.92 88 ASP B CA 1
ATOM 1091 C C . ASP B 2 98 ? 26.771 19.781 -64.419 1.00 98.65 88 ASP B C 1
ATOM 1092 O O . ASP B 2 98 ? 26.878 20.366 -63.346 1.00 96.30 88 ASP B O 1
ATOM 1097 N N . ILE B 2 99 ? 25.608 19.642 -65.048 1.00 107.79 89 ILE B N 1
ATOM 1098 C CA . ILE B 2 99 ? 24.394 20.274 -64.544 1.00 102.81 89 ILE B CA 1
ATOM 1099 C C . ILE B 2 99 ? 23.962 19.696 -63.198 1.00 96.72 89 ILE B C 1
ATOM 1100 O O . ILE B 2 99 ? 23.125 20.276 -62.509 1.00 100.57 89 ILE B O 1
ATOM 1105 N N . LEU B 2 100 ? 24.524 18.548 -62.830 1.00 94.84 90 LEU B N 1
ATOM 1106 C CA . LEU B 2 100 ? 24.234 17.952 -61.534 1.00 97.15 90 LEU B CA 1
ATOM 1107 C C . LEU B 2 100 ? 25.022 18.657 -60.437 1.00 102.84 90 LEU B C 1
ATOM 1108 O O . LEU B 2 100 ? 24.458 19.056 -59.424 1.00 105.40 90 LEU B O 1
ATOM 1113 N N . LYS B 2 101 ? 26.321 18.831 -60.649 1.00 104.03 91 LYS B N 1
ATOM 1114 C CA . LYS B 2 101 ? 27.160 19.471 -59.642 1.00 96.43 91 LYS B CA 1
ATOM 1115 C C . LYS B 2 101 ? 27.853 20.726 -60.172 1.00 97.18 91 LYS B C 1
ATOM 1116 O O . LYS B 2 101 ? 28.501 20.691 -61.219 1.00 107.83 91 LYS B O 1
ATOM 1122 N N . ASP B 2 102 ? 27.708 21.822 -59.429 1.00 98.55 92 ASP B N 1
ATOM 1123 C CA . ASP B 2 102 ? 28.328 23.116 -59.736 1.00 104.23 92 ASP B CA 1
ATOM 1124 C C . ASP B 2 102 ? 27.735 23.798 -60.971 1.00 107.94 92 ASP B C 1
ATOM 1125 O O . ASP B 2 102 ? 28.242 24.828 -61.415 1.00 114.31 92 ASP B O 1
ATOM 1130 N N . GLN B 2 103 ? 26.663 23.232 -61.516 1.00 104.86 93 GLN B N 1
ATOM 1131 C CA . GLN B 2 103 ? 25.932 23.866 -62.610 1.00 104.44 93 GLN B CA 1
ATOM 1132 C C . GLN B 2 103 ? 24.435 23.662 -62.423 1.00 100.45 93 GLN B C 1
ATOM 1133 O O . GLN B 2 103 ? 23.644 23.884 -63.340 1.00 98.69 93 GLN B O 1
ATOM 1139 N N . TRP B 2 104 ? 24.056 23.242 -61.220 1.00 99.83 94 TRP B N 1
ATOM 1140 C CA . TRP B 2 104 ? 22.663 22.951 -60.902 1.00 93.73 94 TRP B CA 1
ATOM 1141 C C . TRP B 2 104 ? 21.806 24.212 -60.852 1.00 94.06 94 TRP B C 1
ATOM 1142 O O . TRP B 2 104 ? 22.303 25.310 -60.599 1.00 91.13 94 TRP B O 1
ATOM 1153 N N . SER B 2 105 ? 20.513 24.042 -61.110 1.00 90.71 95 SER B N 1
ATOM 1154 C CA . SER B 2 105 ? 19.550 25.127 -60.996 1.00 87.12 95 SER B CA 1
ATOM 1155 C C . SER B 2 105 ? 18.247 24.623 -60.387 1.00 92.37 95 SER B C 1
ATOM 1156 O O . SER B 2 105 ? 17.776 23.540 -60.733 1.00 92.37 95 SER B O 1
ATOM 1159 N N . PRO B 2 106 ? 17.663 25.408 -59.469 1.00 92.36 96 PRO B N 1
ATOM 1160 C CA . PRO B 2 106 ? 16.383 25.053 -58.844 1.00 85.51 96 PRO B CA 1
ATOM 1161 C C . PRO B 2 106 ? 15.237 25.022 -59.853 1.00 90.57 96 PRO B C 1
ATOM 1162 O O . PRO B 2 106 ? 14.171 24.481 -59.556 1.00 84.20 96 PRO B O 1
ATOM 1166 N N . ALA B 2 107 ? 15.461 25.600 -61.030 1.00 91.42 97 ALA B N 1
ATOM 1167 C CA . ALA B 2 107 ? 14.467 25.590 -62.097 1.00 86.80 97 ALA B CA 1
ATOM 1168 C C . ALA B 2 107 ? 14.550 24.300 -62.908 1.00 85.01 97 ALA B C 1
ATOM 1169 O O . ALA B 2 107 ? 13.558 23.857 -63.489 1.00 90.22 97 ALA B O 1
ATOM 1171 N N . LEU B 2 108 ? 15.739 23.705 -62.945 1.00 78.79 98 LEU B N 1
ATOM 1172 C CA . LEU B 2 108 ? 15.942 22.440 -63.642 1.00 83.26 98 LEU B CA 1
ATOM 1173 C C . LEU B 2 108 ? 15.128 21.327 -62.992 1.00 84.21 98 LEU B C 1
ATOM 1174 O O . LEU B 2 108 ? 15.306 21.024 -61.814 1.00 91.34 98 LEU B O 1
ATOM 1179 N N . THR B 2 109 ? 14.228 20.728 -63.764 1.00 87.19 99 THR B N 1
ATOM 1180 C CA . THR B 2 109 ? 13.411 19.630 -63.266 1.00 88.79 99 THR B CA 1
ATOM 1181 C C . THR B 2 109 ? 14.117 18.298 -63.487 1.00 93.02 99 THR B C 1
ATOM 1182 O O . THR B 2 109 ? 15.161 18.241 -64.137 1.00 90.34 99 THR B O 1
ATOM 1186 N N . LEU B 2 110 ? 13.545 17.229 -62.944 1.00 92.73 100 LEU B N 1
ATOM 1187 C CA . LEU B 2 110 ? 14.099 15.892 -63.125 1.00 89.36 100 LEU B CA 1
ATOM 1188 C C . LEU B 2 110 ? 14.055 15.490 -64.594 1.00 96.09 100 LEU B C 1
ATOM 1189 O O . LEU B 2 110 ? 14.950 14.805 -65.090 1.00 99.76 100 LEU B O 1
ATOM 1194 N N . SER B 2 111 ? 13.007 15.931 -65.283 1.00 93.19 101 SER 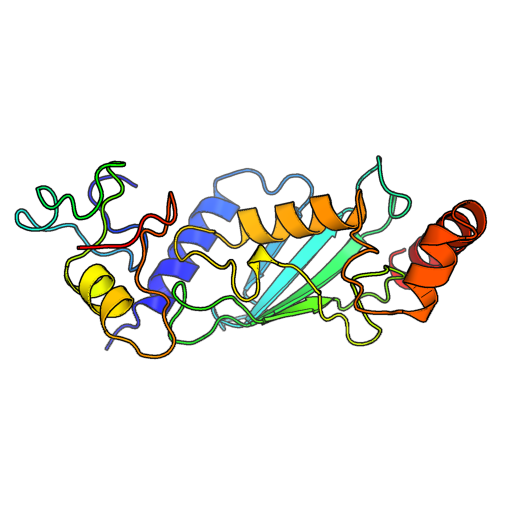B N 1
ATOM 1195 C CA . SER B 2 111 ? 12.848 15.670 -66.708 1.00 89.75 101 SER B CA 1
ATOM 1196 C C . SER B 2 111 ? 14.014 16.254 -67.501 1.00 92.85 101 SER B C 1
ATOM 1197 O O . SER B 2 111 ? 14.555 15.605 -68.396 1.00 95.04 101 SER B O 1
ATOM 1200 N N . LYS B 2 112 ? 14.396 17.482 -67.161 1.00 91.99 102 LYS B N 1
ATOM 1201 C CA . LYS B 2 112 ? 15.529 18.143 -67.798 1.00 87.97 102 LYS B CA 1
ATOM 1202 C C . LYS B 2 112 ? 16.827 17.394 -67.527 1.00 93.15 102 LYS B C 1
ATOM 1203 O O . LYS B 2 112 ? 17.709 17.330 -68.384 1.00 92.03 102 LYS B O 1
ATOM 1209 N N . VAL B 2 113 ? 16.938 16.827 -66.330 1.00 92.87 103 VAL B N 1
ATOM 1210 C CA . VAL B 2 113 ? 18.132 16.084 -65.945 1.00 92.89 103 VAL B CA 1
ATOM 1211 C C . VAL B 2 113 ? 18.221 14.764 -66.707 1.00 94.01 103 VAL B C 1
ATOM 1212 O O . VAL B 2 113 ? 19.268 14.435 -67.264 1.00 93.83 103 VAL B O 1
ATOM 1216 N N . LEU B 2 114 ? 17.119 14.018 -66.735 1.00 92.45 104 LEU B N 1
ATOM 1217 C CA . LEU B 2 114 ? 17.070 12.748 -67.455 1.00 95.43 104 LEU B CA 1
ATOM 1218 C C . LEU B 2 114 ? 17.350 12.944 -68.941 1.00 93.15 104 LEU B C 1
ATOM 1219 O O . LEU B 2 114 ? 17.999 12.112 -69.575 1.00 97.09 104 LEU B O 1
ATOM 1224 N N . LEU B 2 115 ? 16.856 14.049 -69.490 1.00 87.07 105 LEU B N 1
ATOM 1225 C CA . LEU B 2 115 ? 17.112 14.391 -70.884 1.00 96.32 105 LEU B CA 1
ATOM 1226 C C . LEU B 2 115 ? 18.586 14.705 -71.102 1.00 96.47 105 LEU B C 1
ATOM 1227 O O . LEU B 2 115 ? 19.146 14.400 -72.154 1.00 99.27 105 LEU B O 1
ATOM 1232 N N . SER B 2 116 ? 19.208 15.319 -70.101 1.00 89.89 106 SER B N 1
ATOM 1233 C CA . SER B 2 116 ? 20.623 15.657 -70.175 1.00 91.96 106 SER B CA 1
ATOM 1234 C C . SER B 2 116 ? 21.481 14.401 -70.115 1.00 90.14 106 SER B C 1
ATOM 1235 O O . SER B 2 116 ? 22.567 14.353 -70.691 1.00 88.12 106 SER B O 1
ATOM 1238 N N . ILE B 2 117 ? 20.989 13.387 -69.412 1.00 92.40 107 ILE B N 1
ATOM 1239 C CA . ILE B 2 117 ? 21.672 12.102 -69.350 1.00 91.82 107 ILE B CA 1
ATOM 1240 C C . ILE B 2 117 ? 21.638 11.432 -70.721 1.00 91.24 107 ILE B C 1
ATOM 1241 O O . ILE B 2 117 ? 22.628 10.846 -71.159 1.00 93.58 107 ILE B O 1
ATOM 1246 N N . CYS B 2 118 ? 20.498 11.531 -71.399 1.00 91.66 108 CYS B N 1
ATOM 1247 C CA . CYS B 2 118 ? 20.372 11.027 -72.762 1.00 90.98 108 CYS B CA 1
ATOM 1248 C C . CYS B 2 118 ? 21.342 11.756 -73.686 1.00 88.20 108 CYS B C 1
ATOM 1249 O O . CYS B 2 118 ? 21.980 11.146 -74.545 1.00 90.96 108 CYS B O 1
ATOM 1252 N N . SER B 2 119 ? 21.458 13.065 -73.487 1.00 84.12 109 SER B N 1
ATOM 1253 C CA . SER B 2 119 ? 22.340 13.897 -74.298 1.00 86.32 109 SER B CA 1
ATOM 1254 C C . SER B 2 119 ? 23.809 13.667 -73.953 1.00 87.98 109 SER B C 1
ATOM 1255 O O . SER B 2 119 ? 24.701 14.171 -74.635 1.00 91.97 109 SER B O 1
ATOM 1258 N N . LEU B 2 120 ? 24.054 12.908 -72.889 1.00 93.70 110 LEU B N 1
ATOM 1259 C CA . LEU B 2 120 ? 25.413 12.563 -72.491 1.00 89.21 110 LEU B CA 1
ATOM 1260 C C . LEU B 2 120 ? 25.802 11.199 -73.049 1.00 93.20 110 LEU B C 1
ATOM 1261 O O . LEU B 2 120 ? 26.953 10.974 -73.426 1.00 94.89 110 LEU B O 1
ATOM 1266 N N . LEU B 2 121 ? 24.831 10.293 -73.100 1.00 87.05 111 LEU B N 1
ATOM 1267 C CA . LEU B 2 121 ? 25.035 8.967 -73.675 1.00 88.27 111 LEU B CA 1
ATOM 1268 C C . LEU B 2 121 ? 25.364 9.056 -75.161 1.00 100.47 111 LEU B C 1
ATOM 1269 O O . LEU B 2 121 ? 26.069 8.206 -75.704 1.00 95.90 111 LEU B O 1
ATOM 1274 N N . THR B 2 122 ? 24.845 10.091 -75.813 1.00 98.17 112 THR B N 1
ATOM 1275 C CA . THR B 2 122 ? 25.062 10.282 -77.241 1.00 95.89 112 THR B CA 1
ATOM 1276 C C . THR B 2 122 ? 26.389 10.985 -77.507 1.00 103.17 112 THR B C 1
ATOM 1277 O O . THR B 2 122 ? 27.132 10.606 -78.414 1.00 101.16 112 THR B O 1
ATOM 1281 N N . ASP B 2 123 ? 26.683 12.007 -76.710 1.00 100.79 113 ASP B N 1
ATOM 1282 C CA . ASP B 2 123 ? 27.901 12.789 -76.885 1.00 100.56 113 ASP B CA 1
ATOM 1283 C C . ASP B 2 123 ? 28.639 12.979 -75.564 1.00 99.93 113 ASP B C 1
ATOM 1284 O O . ASP B 2 123 ? 28.349 13.906 -74.806 1.00 101.60 113 ASP B O 1
ATOM 1289 N N . ALA B 2 124 ? 29.600 12.101 -75.296 1.00 98.35 114 ALA B N 1
ATOM 1290 C CA . ALA B 2 124 ? 30.346 12.136 -74.043 1.00 98.24 114 ALA B CA 1
ATOM 1291 C C . ALA B 2 124 ? 31.329 13.300 -73.998 1.00 103.85 114 ALA B C 1
ATOM 1292 O O . ALA B 2 124 ? 31.519 14.010 -74.986 1.00 103.58 114 ALA B O 1
ATOM 1294 N N . ASN B 2 125 ? 31.949 13.490 -72.839 1.00 105.00 115 ASN B N 1
ATOM 1295 C CA . ASN B 2 125 ? 32.960 14.524 -72.669 1.00 106.85 115 ASN B CA 1
ATOM 1296 C C . ASN B 2 125 ? 34.250 13.940 -72.108 1.00 113.49 115 ASN B C 1
ATOM 1297 O O . ASN B 2 125 ? 34.477 13.975 -70.899 1.00 118.49 115 ASN B O 1
ATOM 1302 N N . PRO B 2 126 ? 35.100 13.396 -72.991 1.00 109.72 116 PRO B N 1
ATOM 1303 C CA . PRO B 2 126 ? 36.370 12.786 -72.582 1.00 113.48 116 PRO B CA 1
ATOM 1304 C C . PRO B 2 126 ? 37.373 13.814 -72.062 1.00 114.98 116 PRO B C 1
ATOM 1305 O O . PRO B 2 126 ? 38.370 13.437 -71.445 1.00 113.29 116 PRO B O 1
ATOM 1309 N N . ASP B 2 127 ? 37.111 15.093 -72.315 1.00 115.71 117 ASP B N 1
ATOM 1310 C CA . ASP B 2 127 ? 37.963 16.164 -71.810 1.00 116.86 117 ASP B CA 1
ATOM 1311 C C . ASP B 2 127 ? 37.905 16.218 -70.287 1.00 114.61 117 ASP B C 1
ATOM 1312 O O . ASP B 2 127 ? 38.924 16.411 -69.623 1.00 114.62 117 ASP B O 1
ATOM 1317 N N . ASP B 2 128 ? 36.704 16.047 -69.742 1.00 116.72 118 ASP B N 1
ATOM 1318 C CA . ASP B 2 128 ? 36.513 15.953 -68.299 1.00 117.94 118 ASP B CA 1
ATOM 1319 C C . ASP B 2 128 ? 35.924 14.588 -67.961 1.00 117.99 118 ASP B C 1
ATOM 1320 O O . ASP B 2 128 ? 34.718 14.463 -67.745 1.00 120.03 118 ASP B O 1
ATOM 1325 N N . PRO B 2 129 ? 36.780 13.556 -67.913 1.00 112.40 119 PRO B N 1
ATOM 1326 C CA . PRO B 2 129 ? 36.330 12.173 -67.745 1.00 106.40 119 PRO B CA 1
ATOM 1327 C C . PRO B 2 129 ? 36.081 11.781 -66.295 1.00 102.75 119 PRO B C 1
ATOM 1328 O O . PRO B 2 129 ? 36.580 12.431 -65.377 1.00 102.20 119 PRO B O 1
ATOM 1332 N N . LEU B 2 130 ? 35.309 10.717 -66.106 1.00 100.88 120 LEU B N 1
ATOM 1333 C CA . LEU B 2 130 ? 35.120 10.122 -64.791 1.00 95.34 120 LEU B CA 1
ATOM 1334 C C . LEU B 2 130 ? 35.873 8.798 -64.744 1.00 100.33 120 LEU B C 1
ATOM 1335 O O . LEU B 2 130 ? 36.294 8.342 -63.681 1.00 109.39 120 LEU B O 1
ATOM 1340 N N . VAL B 2 131 ? 36.036 8.189 -65.914 1.00 94.07 121 VAL B N 1
ATOM 1341 C CA . VAL B 2 131 ? 36.807 6.959 -66.053 1.00 96.65 121 VAL B CA 1
ATOM 1342 C C . VAL B 2 131 ? 37.903 7.147 -67.100 1.00 100.78 121 VAL B C 1
ATOM 1343 O O . VAL B 2 131 ? 37.638 7.070 -68.300 1.00 104.21 121 VAL B O 1
ATOM 1347 N N . PRO B 2 132 ? 39.138 7.405 -66.643 1.00 104.15 122 PRO B N 1
ATOM 1348 C CA . PRO B 2 132 ? 40.291 7.665 -67.516 1.00 101.69 122 PRO B CA 1
ATOM 1349 C C . PRO B 2 132 ? 40.586 6.525 -68.489 1.00 104.46 122 PRO B C 1
ATOM 1350 O O . PRO B 2 132 ? 40.992 6.786 -69.622 1.00 108.30 122 PRO B O 1
ATOM 1354 N N . GLU B 2 133 ? 40.387 5.284 -68.052 1.00 106.58 123 GLU B N 1
ATOM 1355 C CA . GLU B 2 133 ? 40.671 4.121 -68.888 1.00 103.36 123 GLU B CA 1
ATOM 1356 C C . GLU B 2 133 ? 39.787 4.091 -70.131 1.00 103.02 123 GLU B C 1
ATOM 1357 O O . GLU B 2 133 ? 40.244 3.745 -71.220 1.00 104.57 123 GLU B O 1
ATOM 1363 N N . ILE B 2 134 ? 38.521 4.457 -69.963 1.00 101.15 124 ILE B N 1
ATOM 1364 C CA . ILE B 2 134 ? 37.578 4.475 -71.074 1.00 101.39 124 ILE B CA 1
ATOM 1365 C C . ILE B 2 134 ? 37.783 5.710 -71.946 1.00 104.81 124 ILE B C 1
ATOM 1366 O O . ILE B 2 134 ? 37.739 5.629 -73.175 1.00 103.48 124 ILE B O 1
ATOM 1371 N N . ALA B 2 135 ? 38.015 6.851 -71.303 1.00 106.16 125 ALA B N 1
ATOM 1372 C CA . ALA B 2 135 ? 38.240 8.106 -72.014 1.00 105.15 125 ALA B CA 1
ATOM 1373 C C . ALA B 2 135 ? 39.479 8.029 -72.901 1.00 107.12 125 ALA B C 1
ATOM 1374 O O . ALA B 2 135 ? 39.523 8.631 -73.974 1.00 105.86 125 ALA B O 1
ATOM 1376 N N . HIS B 2 136 ? 40.483 7.289 -72.441 1.00 106.37 126 HIS B N 1
ATOM 1377 C CA . HIS B 2 136 ? 41.704 7.090 -73.210 1.00 109.75 126 HIS B CA 1
ATOM 1378 C C . HIS B 2 136 ? 41.414 6.288 -74.474 1.00 109.15 126 HIS B C 1
ATOM 1379 O O . HIS B 2 136 ? 41.928 6.595 -75.551 1.00 99.30 126 HIS B O 1
ATOM 1386 N N . ILE B 2 137 ? 40.582 5.261 -74.334 1.00 104.43 127 ILE B N 1
ATOM 1387 C CA . ILE B 2 137 ? 40.159 4.451 -75.470 1.00 104.48 127 ILE B CA 1
ATOM 1388 C C . ILE B 2 137 ? 39.266 5.270 -76.398 1.00 106.61 127 ILE B C 1
ATOM 1389 O O . ILE B 2 137 ? 39.355 5.158 -77.619 1.00 105.30 127 ILE B O 1
ATOM 1394 N N . TYR B 2 138 ? 38.418 6.105 -75.805 1.00 105.50 128 TYR B N 1
ATOM 1395 C CA . TYR B 2 138 ? 37.497 6.952 -76.559 1.00 99.66 128 TYR B CA 1
ATOM 1396 C C . TYR B 2 138 ? 38.241 7.919 -77.477 1.00 101.35 128 TYR B C 1
ATOM 1397 O O . TYR B 2 138 ? 37.752 8.268 -78.551 1.00 105.86 128 TYR B O 1
ATOM 1406 N N . LYS B 2 139 ? 39.425 8.347 -77.050 1.00 104.74 129 LYS B N 1
ATOM 1407 C CA . LYS B 2 139 ? 40.213 9.310 -77.811 1.00 107.66 129 LYS B CA 1
ATOM 1408 C C . LYS B 2 139 ? 41.161 8.644 -78.806 1.00 108.17 129 LYS B C 1
ATOM 1409 O O . LYS B 2 139 ? 41.422 9.185 -79.881 1.00 106.63 129 LYS B O 1
ATOM 1415 N N . THR B 2 140 ? 41.674 7.472 -78.448 1.00 108.42 130 THR B N 1
ATOM 1416 C CA . THR B 2 140 ? 42.689 6.807 -79.259 1.00 104.02 130 THR B CA 1
ATOM 1417 C C . THR B 2 140 ? 42.111 5.728 -80.172 1.00 108.97 130 THR B C 1
ATOM 1418 O O . THR B 2 140 ? 42.630 5.487 -81.262 1.00 111.51 130 THR B O 1
ATOM 1422 N N . ASP B 2 141 ? 41.041 5.080 -79.725 1.00 108.78 131 ASP B N 1
ATOM 1423 C CA . ASP B 2 141 ? 40.456 3.974 -80.475 1.00 101.95 131 ASP B CA 1
ATOM 1424 C C . ASP B 2 141 ? 38.935 3.961 -80.343 1.00 102.50 131 ASP B C 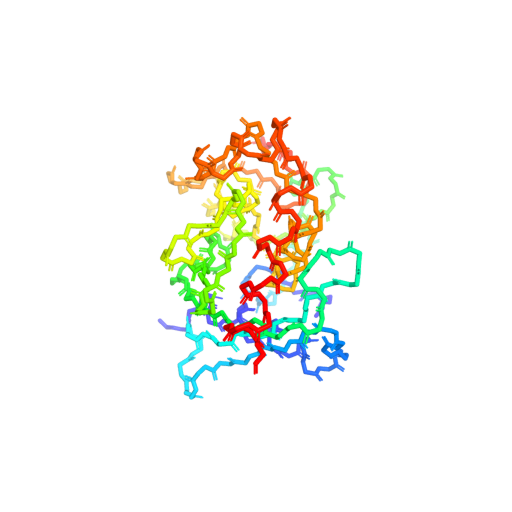1
ATOM 1425 O O . ASP B 2 141 ? 38.367 3.060 -79.725 1.00 106.72 131 ASP B O 1
ATOM 1430 N N . ARG B 2 142 ? 38.287 4.967 -80.925 1.00 97.43 132 ARG B N 1
ATOM 1431 C CA . ARG B 2 142 ? 36.828 5.073 -80.911 1.00 98.82 132 ARG B CA 1
ATOM 1432 C C . ARG B 2 142 ? 36.095 3.816 -81.418 1.00 103.10 132 ARG B C 1
ATOM 1433 O O . ARG B 2 142 ? 35.086 3.428 -80.829 1.00 106.56 132 ARG B O 1
ATOM 1441 N N . PRO B 2 143 ? 36.580 3.184 -82.512 1.00 107.66 133 PRO B N 1
ATOM 1442 C CA . PRO B 2 143 ? 35.911 1.946 -82.937 1.00 106.90 133 PRO B CA 1
ATOM 1443 C C . PRO B 2 143 ? 35.859 0.867 -81.855 1.00 104.22 133 PRO B C 1
ATOM 1444 O O . PRO B 2 143 ? 34.864 0.148 -81.762 1.00 106.13 133 PRO B O 1
ATOM 1448 N N . LYS B 2 144 ? 36.914 0.758 -81.053 1.00 103.27 134 LYS B N 1
ATOM 1449 C CA . LYS B 2 144 ? 36.956 -0.230 -79.980 1.00 106.05 134 LYS B CA 1
ATOM 1450 C C . LYS B 2 144 ? 35.984 0.138 -78.863 1.00 102.87 134 LYS B C 1
ATOM 1451 O O . LYS B 2 144 ? 35.376 -0.736 -78.244 1.00 104.27 134 LYS B O 1
ATOM 1457 N N . TYR B 2 145 ? 35.844 1.436 -78.612 1.00 102.84 135 TYR B N 1
ATOM 1458 C CA . TYR B 2 145 ? 34.903 1.933 -77.614 1.00 104.10 135 TYR B CA 1
ATOM 1459 C C . TYR B 2 145 ? 33.461 1.629 -78.007 1.00 102.66 135 TYR B C 1
ATOM 1460 O O . TYR B 2 145 ? 32.672 1.153 -77.190 1.00 103.07 135 TYR B O 1
ATOM 1469 N N . GLU B 2 146 ? 33.126 1.918 -79.262 1.00 105.95 136 GLU B N 1
ATOM 1470 C CA . GLU B 2 146 ? 31.781 1.699 -79.783 1.00 101.95 136 GLU B CA 1
ATOM 1471 C C . GLU B 2 146 ? 31.370 0.236 -79.674 1.00 102.67 136 GLU B C 1
ATOM 1472 O O . GLU B 2 146 ? 30.236 -0.075 -79.316 1.00 101.08 136 GLU B O 1
ATOM 1478 N N . ALA B 2 147 ? 32.305 -0.658 -79.981 1.00 100.56 137 ALA B N 1
ATOM 1479 C CA . ALA B 2 147 ? 32.041 -2.091 -79.946 1.00 97.03 137 ALA B CA 1
ATOM 1480 C C . ALA B 2 147 ? 31.730 -2.563 -78.530 1.00 104.77 137 ALA B C 1
ATOM 1481 O O . ALA B 2 147 ? 30.738 -3.255 -78.302 1.00 104.69 137 ALA B O 1
ATOM 1483 N N . THR B 2 148 ? 32.582 -2.180 -77.584 1.00 100.57 138 THR B N 1
ATOM 1484 C CA . THR B 2 148 ? 32.426 -2.581 -76.190 1.00 100.79 138 THR B CA 1
ATOM 1485 C C . THR B 2 148 ? 31.140 -2.024 -75.583 1.00 104.77 138 THR B C 1
ATOM 1486 O O . THR B 2 148 ? 30.466 -2.701 -74.804 1.00 103.88 138 THR B O 1
ATOM 1490 N N . ALA B 2 149 ? 30.802 -0.792 -75.950 1.00 103.92 139 ALA B N 1
ATOM 1491 C CA . ALA B 2 149 ? 29.611 -0.132 -75.424 1.00 99.68 139 ALA B CA 1
ATOM 1492 C C . ALA B 2 149 ? 28.335 -0.850 -75.857 1.00 101.08 139 ALA B C 1
ATOM 1493 O O . ALA B 2 149 ? 27.333 -0.838 -75.142 1.00 108.64 139 ALA B O 1
ATOM 1495 N N . ARG B 2 150 ? 28.378 -1.473 -77.031 1.00 100.07 140 ARG B N 1
ATOM 1496 C CA . ARG B 2 150 ? 27.235 -2.220 -77.543 1.00 102.65 140 ARG B CA 1
ATOM 1497 C C . ARG B 2 150 ? 27.174 -3.612 -76.925 1.00 103.27 140 ARG B C 1
ATOM 1498 O O . ARG B 2 150 ? 26.092 -4.139 -76.665 1.00 101.31 140 ARG B O 1
ATOM 1506 N N . GLU B 2 151 ? 28.343 -4.203 -76.698 1.00 104.88 141 GLU B N 1
ATOM 1507 C CA . GLU B 2 151 ? 28.432 -5.514 -76.065 1.00 102.67 141 GLU B CA 1
ATOM 1508 C C . GLU B 2 151 ? 27.854 -5.474 -74.656 1.00 105.96 141 GLU B C 1
ATOM 1509 O O . GLU B 2 151 ? 27.127 -6.379 -74.249 1.00 109.19 141 GLU B O 1
ATOM 1515 N N . TRP B 2 152 ? 28.179 -4.418 -73.916 1.00 103.66 142 TRP B N 1
ATOM 1516 C CA . TRP B 2 152 ? 27.664 -4.247 -72.563 1.00 101.56 142 TRP B CA 1
ATOM 1517 C C . TRP B 2 152 ? 26.170 -3.950 -72.583 1.00 104.65 142 TRP B C 1
ATOM 1518 O O . TRP B 2 152 ? 25.435 -4.346 -71.678 1.00 105.24 142 TRP B O 1
ATOM 1529 N N . THR B 2 153 ? 25.729 -3.248 -73.622 1.00 102.68 143 THR B N 1
ATOM 1530 C CA . THR B 2 153 ? 24.320 -2.910 -73.783 1.00 100.57 143 THR B CA 1
ATOM 1531 C C . THR B 2 153 ? 23.475 -4.167 -73.962 1.00 105.65 143 THR B C 1
ATOM 1532 O O . THR B 2 153 ? 22.429 -4.321 -73.332 1.00 102.82 143 THR B O 1
ATOM 1536 N N . LYS B 2 154 ? 23.945 -5.068 -74.818 1.00 106.94 144 LYS B N 1
ATOM 1537 C CA . LYS B 2 154 ? 23.216 -6.294 -75.120 1.00 106.41 144 LYS B CA 1
ATOM 1538 C C . LYS B 2 154 ? 23.377 -7.347 -74.026 1.00 104.99 144 LYS B C 1
ATOM 1539 O O . LYS B 2 154 ? 22.718 -8.385 -74.056 1.00 108.28 144 LYS B O 1
ATOM 1541 N N . LYS B 2 155 ? 24.253 -7.079 -73.063 1.00 106.55 145 LYS B N 1
ATOM 1542 C CA . LYS B 2 155 ? 24.527 -8.045 -72.006 1.00 106.28 145 LYS B CA 1
ATOM 1543 C C . LYS B 2 155 ? 23.880 -7.650 -70.681 1.00 110.51 145 LYS B C 1
ATOM 1544 O O . LYS B 2 155 ? 23.395 -8.507 -69.941 1.00 115.92 145 LYS B O 1
ATOM 1550 N N . TYR B 2 156 ? 23.870 -6.355 -70.385 1.00 110.80 146 TYR B N 1
ATOM 1551 C CA . TYR B 2 156 ? 23.323 -5.871 -69.121 1.00 104.52 146 TYR B CA 1
ATOM 1552 C C . TYR B 2 156 ? 21.976 -5.175 -69.298 1.00 106.36 146 TYR B C 1
ATOM 1553 O O . TYR B 2 156 ? 21.042 -5.412 -68.532 1.00 106.76 146 TYR B O 1
ATOM 1562 N N . ALA B 2 157 ? 21.880 -4.315 -70.308 1.00 106.69 147 ALA B N 1
ATOM 1563 C CA . ALA B 2 157 ? 20.678 -3.514 -70.519 1.00 103.52 147 ALA B CA 1
ATOM 1564 C C . ALA B 2 157 ? 19.614 -4.269 -71.310 1.00 104.6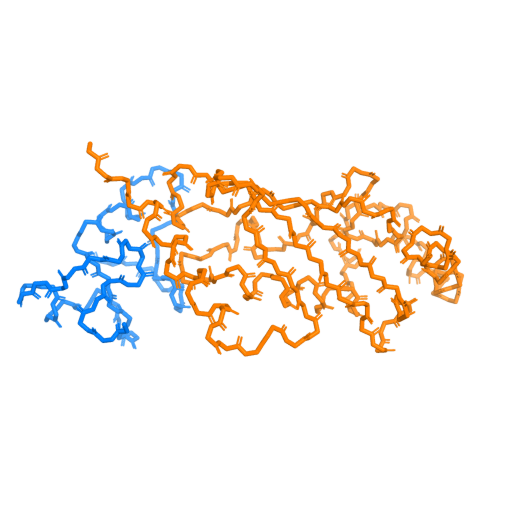9 147 ALA B C 1
ATOM 1565 O O . ALA B 2 157 ? 18.484 -3.800 -71.447 1.00 101.33 147 ALA B O 1
ATOM 1567 N N . VAL B 2 158 ? 19.978 -5.438 -71.828 1.00 103.99 148 VAL B N 1
ATOM 1568 C CA . VAL B 2 158 ? 19.048 -6.254 -72.599 1.00 107.08 148 VAL B CA 1
ATOM 1569 C C . VAL B 2 158 ? 18.899 -7.646 -71.993 1.00 109.17 148 VAL B C 1
ATOM 1570 O O . VAL B 2 158 ? 17.789 -8.086 -71.689 1.00 112.39 148 VAL B O 1
#

Organism: Saccharomyces cerevisiae (strain ATCC 204508 / S288c) (NCBI:txid559292)

Sequence (204 aa):
MEDYCPLCIEPMDITDKNFFPCPCGYQICQFCYNNIRQNPELNGRCPACRRKYDTGMSSSKRIAKELSDLERDPPTSCSAGPVGDDLYHWQASIMGPADSPYAGGVFFLSIHFPTDYPFKPPKISFTTKIYHPNINANGNICLDILKDQWSPALTLSKVLLSICSLLTDANPDDPLVPEIAHIYKTDRPKYEATAREWTKKYAV

Foldseek 3Di:
DPQAAPPPRDRQDPVQCPDDQDPVRRGHGPVVLCCQCPPPVHPRADPPPRHHGD/DDAPQQVLLVVLVVVCVVDDVPQKDKDADPPDSQWMKIKGAADPLFLLHPFIWIKIWGHDSNPPVAATQIFTPWQAQAQQADRGRGGNQCCRPPNDDNVQDVSNVVVVVNVCRNPPDLVDGPHVVLSVCCVVPVVVSSVVRNVSSVVTRD

InterPro domains:
  IPR000504 RNA recognition motif domain [PS50102] (137-232)
  IPR000571 Zinc finger, CCCH-type [PS50103] (229-256)
  IPR001841 Zinc finger, RING-type [PS50089] (33-78)
  IPR003954 RNA recognition motif domain, eukaryotic-type [SM00361] (138-228)
  IPR012677 Nucleotide-binding alpha-beta plait domain superfamily [G3DSA:3.30.70.330] (138-228)
  IPR013083 Zinc finger, RING/FYVE/PHD-type [G3DSA:3.30.40.10] (23-98)
  IPR034261 CNOT4, RNA recognition motif [cd12438] (132-240)
  IPR035979 RNA-binding domain superfamily [SSF54928] (127-229)
  IPR039515 NOT4, modified RING finger, HC subclass (C4C4-type) [cd16618] (33-79)
  IPR039780 CCR4-NOT transcription complex subunit 4 [PTHR12603] (26-412)

GO terms:
  GO:0022626 cytosolic ribosome (C, IDA)
  GO:0006513 protein monoubiquitination (P, IDA)
  GO:0070966 nuclear-transcribed mRNA catabolic process, no-go decay (P, IDA)
  GO:0061630 ubiquitin protein ligase activity (F, IDA)
  GO:0005737 cytoplasm (C, IDA)
  GO:0016567 protein ubiquitination (P, IDA)
  GO:0032968 positive regulation of transcription elongation by RNA polymerase II (P, IDA)
  GO:0000209 protein polyubiquitination (P, IDA)
  GO:0010498 proteasomal protein catabolic process (P, IGI)
  GO:0031087 deadenylation-independent decapping of nuclear-transcribed mRNA (P, IMP)
  GO:0032968 positive regulation of transcription elongation by RNA polymerase II (P, IMP)
  GO:0000209 protein polyubiquitination (P, IMP)
  GO:0030015 CCR4-NOT core complex (C, IPI)
  GO:0005515 protein binding (F, IPI)

CATH classification: 3.10.110.10

Solvent-accessible surface area: 11103 Å² total; per-residue (Å²): 112,87,51,107,0,48,1,8,34,57,82,21,84,149,76,14,97,113,59,128,17,2,113,62,37,52,53,1,6,39,171,7,35,68,50,9,104,144,49,129,126,29,100,13,89,2,10,55,59,77,138,65,21,155,184,68,102,56,1,37,90,7,2,45,70,14,32,59,64,49,133,87,84,101,84,105,60,20,60,27,27,41,76,73,138,60,52,46,69,4,98,0,23,0,106,10,31,99,124,1,10,0,44,71,1,61,1,86,1,37,0,80,13,32,101,48,2,1,17,71,45,4,67,10,28,11,100,16,44,11,23,0,0,2,2,40,113,118,4,71,3,38,11,84,32,8,106,142,81,19,8,19,32,44,41,1,40,114,0,6,97,29,0,23,73,6,2,38,92,12,80,22,124,98,50,63,22,84,124,17,6,121,41,26,128,95,58,112,100,121,6,39,49,30,0,124,111,80,7,71,132,105,13,124

Radius of gyration: 18.91 Å; Cα contacts (8 Å, |Δi|>4): 341; chains: 2; bounding box: 43×51×42 Å

Nearest PDB structures (foldseek):
  5aie-assembly1_A  TM=1.019E+00  e=3.973E-14  Saccharomyces cerevisiae S288C
  1ur6-assembly1_B  TM=8.782E-01  e=6.819E-07  Homo sapiens
  1e4u-assembly1_A  TM=8.470E-01  e=1.370E-06  Homo sapiens
  2ct2-assembly1_A  TM=7.004E-01  e=1.548E-02  Homo sapiens
  2ecm-assembly1_A  TM=5.767E-01  e=2.010E-02  Mus musculus